Protein AF-A0AAJ2IJQ2-F1 (afdb_monomer_lite)

Secondary structure (DSSP, 8-state):
--HHHHHHHHHHHHHHHHHHHHHHHHTTT-HHHHHHHHHHHHHHHHHHIIIIIHHHH-HHHHHHHHHSHHHHHHHHHHHHHHHHHH-SS--TTSEEEEEEEEEEPGGG-EEEEEEEEEPPGGGS-HHHHS-S-TT--HHHHHHHHHHHHHHHHHTTTSBHHHHHHHHHHHHHHH-GGG-------GGGEEEEE-TT-S-EEEEEPTT--S--PPPTTS--TTS-SSTTSPPHHHHHHHHHHHHTTSPPSSSEEEEEEEEEETTEEEEEEEEEE-TTS-EEEEEEEHHHHHHHHHTT-EEEEEETTEEEEPEE-TTS-EE-EETTEEHHHHSPBPSSTHHHHHHHHHHH-HHHHHHHHH--

Structure (mmCIF, N/CA/C/O backbone):
data_AF-A0AAJ2IJQ2-F1
#
_entry.id   AF-A0AAJ2IJQ2-F1
#
loop_
_atom_site.group_PDB
_atom_site.id
_atom_site.type_symbol
_atom_site.label_atom_id
_atom_site.label_alt_id
_atom_site.label_comp_id
_atom_site.label_asym_id
_atom_site.label_entity_id
_atom_site.label_seq_id
_atom_site.pdbx_PDB_ins_code
_atom_site.Cartn_x
_atom_site.Cartn_y
_atom_site.Cartn_z
_atom_site.occupancy
_atom_site.B_iso_or_equiv
_atom_site.auth_seq_id
_atom_site.auth_comp_id
_atom_site.auth_asym_id
_atom_site.auth_atom_id
_atom_site.pdbx_PDB_model_num
ATOM 1 N N . MET A 1 1 ? -10.393 19.419 22.303 1.00 91.31 1 MET A N 1
ATOM 2 C CA . MET A 1 1 ? -10.222 18.268 23.206 1.00 91.31 1 MET A CA 1
ATOM 3 C C . MET A 1 1 ? -9.899 18.774 24.601 1.00 91.31 1 MET A C 1
ATOM 5 O O . MET A 1 1 ? -9.070 19.674 24.726 1.00 91.31 1 MET A O 1
ATOM 9 N N . THR A 1 2 ? -10.570 18.242 25.620 1.00 93.31 2 THR A N 1
ATOM 10 C CA . THR A 1 2 ? -10.266 18.509 27.035 1.00 93.31 2 THR A CA 1
ATOM 11 C C . THR A 1 2 ? -8.900 17.928 27.423 1.00 93.31 2 THR A C 1
ATOM 13 O O . THR A 1 2 ? -8.379 17.057 26.731 1.00 93.31 2 THR A O 1
ATOM 16 N N . GLU A 1 3 ? -8.303 18.361 28.537 1.00 93.06 3 GLU A N 1
ATOM 17 C CA . GLU A 1 3 ? -7.029 17.781 29.009 1.00 93.06 3 GLU A CA 1
ATOM 18 C C . GLU A 1 3 ? -7.171 16.298 29.400 1.00 93.06 3 GLU A C 1
ATOM 20 O O . GLU A 1 3 ? -6.295 15.481 29.115 1.00 93.06 3 GLU A O 1
ATOM 25 N N . ALA A 1 4 ? -8.314 15.913 29.979 1.00 92.69 4 ALA A N 1
ATOM 26 C CA . ALA A 1 4 ? -8.624 14.512 30.264 1.00 92.69 4 ALA A CA 1
ATOM 27 C C . ALA A 1 4 ? -8.778 13.689 28.971 1.00 92.69 4 ALA A C 1
ATOM 29 O O . ALA A 1 4 ? -8.218 12.592 28.861 1.00 92.69 4 ALA A O 1
ATOM 30 N N . GLY A 1 5 ? -9.479 14.242 27.976 1.00 92.50 5 GLY A N 1
ATOM 31 C CA . GLY A 1 5 ? -9.601 13.673 26.635 1.00 92.50 5 GLY A CA 1
ATOM 32 C C . GLY A 1 5 ? -8.247 13.505 25.955 1.00 92.50 5 GLY A C 1
ATOM 33 O O . GLY A 1 5 ? -7.957 12.433 25.428 1.00 92.50 5 GLY A O 1
ATOM 34 N N . LEU A 1 6 ? -7.369 14.507 26.059 1.00 93.00 6 LEU A N 1
ATOM 35 C CA . LEU A 1 6 ? -6.015 14.465 25.510 1.00 93.00 6 LEU A CA 1
ATOM 36 C C . LEU A 1 6 ? -5.174 13.375 26.169 1.00 93.00 6 LEU A C 1
ATOM 38 O O . LEU A 1 6 ? -4.540 12.588 25.470 1.00 93.00 6 LEU A O 1
ATOM 42 N N . ALA A 1 7 ? -5.202 13.260 27.496 1.00 92.00 7 ALA A N 1
ATOM 43 C CA . ALA A 1 7 ? -4.484 12.201 28.199 1.00 92.00 7 ALA A CA 1
ATOM 44 C C . ALA A 1 7 ? -4.962 10.798 27.772 1.00 92.00 7 ALA A C 1
ATOM 46 O O . ALA A 1 7 ? -4.150 9.875 27.612 1.00 92.00 7 ALA A O 1
ATOM 47 N N . LYS A 1 8 ? -6.274 10.632 27.544 1.00 94.44 8 LYS A N 1
ATOM 48 C CA . LYS A 1 8 ? -6.857 9.395 27.006 1.00 94.44 8 LYS A CA 1
ATOM 49 C C . LYS A 1 8 ? -6.406 9.154 25.562 1.00 94.44 8 LYS A C 1
ATOM 51 O O . LYS A 1 8 ? -5.926 8.059 25.268 1.00 94.44 8 LYS A O 1
ATOM 56 N N . ALA A 1 9 ? -6.462 10.171 24.704 1.00 94.06 9 ALA A N 1
ATOM 57 C CA . ALA A 1 9 ? -6.005 10.117 23.318 1.00 94.06 9 ALA A CA 1
ATOM 58 C C . ALA A 1 9 ? -4.521 9.744 23.220 1.00 94.06 9 ALA A C 1
ATOM 60 O O . ALA A 1 9 ? -4.167 8.813 22.509 1.00 94.06 9 ALA A O 1
ATOM 61 N N . MET A 1 10 ? -3.646 10.375 24.005 1.00 92.12 10 MET A N 1
ATOM 62 C CA . MET A 1 10 ? -2.214 10.058 24.044 1.00 92.12 10 MET A CA 1
ATOM 63 C C . MET A 1 10 ? -1.944 8.618 24.495 1.00 92.12 10 MET A C 1
ATOM 65 O O . MET A 1 10 ? -1.005 7.976 24.021 1.00 92.12 10 MET A O 1
ATOM 69 N N . ARG A 1 11 ? -2.740 8.084 25.430 1.00 91.50 11 ARG A N 1
ATOM 70 C CA . ARG A 1 11 ? -2.634 6.679 25.849 1.00 91.50 11 ARG A CA 1
ATOM 71 C C . ARG A 1 11 ? -3.016 5.737 24.710 1.00 91.50 11 ARG A C 1
ATOM 73 O O . ARG A 1 11 ? -2.254 4.821 24.421 1.00 91.50 11 ARG A O 1
ATOM 80 N N . GLN A 1 12 ? -4.149 5.984 24.063 1.00 94.38 12 GLN A N 1
ATOM 81 C CA . GLN A 1 12 ? -4.651 5.115 23.001 1.00 94.38 12 GLN A CA 1
ATOM 82 C C . GLN A 1 12 ? -3.827 5.230 21.714 1.00 94.38 12 GLN A C 1
ATOM 84 O O . GLN A 1 12 ? -3.529 4.217 21.098 1.00 94.38 12 GLN A O 1
ATOM 89 N N . MET A 1 13 ? -3.321 6.418 21.372 1.00 92.50 13 MET A N 1
ATOM 90 C CA . MET A 1 13 ? -2.367 6.592 20.272 1.00 92.50 13 MET A CA 1
ATOM 91 C C . MET A 1 13 ? -1.071 5.819 20.513 1.00 92.50 13 MET A C 1
ATOM 93 O O . MET A 1 13 ? -0.552 5.201 19.592 1.00 92.50 13 MET A O 1
ATOM 97 N N . ARG A 1 14 ? -0.551 5.791 21.749 1.00 87.56 14 ARG A N 1
ATOM 98 C CA . ARG A 1 14 ? 0.585 4.912 22.085 1.00 87.56 14 ARG A CA 1
ATOM 99 C C . ARG A 1 14 ? 0.234 3.435 21.904 1.00 87.56 14 ARG A C 1
ATOM 101 O O . ARG A 1 14 ? 1.070 2.686 21.413 1.00 87.56 14 ARG A O 1
ATOM 108 N N . GLY A 1 15 ? -0.984 3.035 22.268 1.00 89.12 15 GLY A N 1
ATOM 109 C CA . GLY A 1 15 ? -1.503 1.691 22.007 1.00 89.12 15 GLY A CA 1
ATOM 110 C C . GLY A 1 15 ? -1.533 1.360 20.515 1.00 89.12 15 GLY A C 1
ATOM 111 O O . GLY A 1 15 ? -0.999 0.332 20.117 1.00 89.12 15 GLY A O 1
ATOM 112 N N . LEU A 1 16 ? -2.062 2.264 19.684 1.00 92.75 16 LEU A N 1
ATOM 113 C CA . LEU A 1 16 ? -2.161 2.073 18.235 1.00 92.75 16 LEU A CA 1
ATOM 114 C C . LEU A 1 16 ? -0.775 1.903 17.618 1.00 92.75 16 LEU A C 1
ATOM 116 O O . LEU A 1 16 ? -0.536 0.983 16.848 1.00 92.75 16 LEU A O 1
ATOM 120 N N . ARG A 1 17 ? 0.165 2.758 18.018 1.00 88.44 17 ARG A N 1
ATOM 121 C CA . ARG A 1 17 ? 1.554 2.703 17.563 1.00 88.44 17 ARG A CA 1
ATOM 122 C C . ARG A 1 17 ? 2.245 1.387 17.912 1.00 88.44 17 ARG A C 1
ATOM 124 O O . ARG A 1 17 ? 2.955 0.835 17.078 1.00 88.44 17 ARG A O 1
ATOM 131 N N . ARG A 1 18 ? 2.014 0.874 19.127 1.00 85.31 18 ARG A N 1
ATOM 132 C CA . ARG A 1 18 ? 2.494 -0.454 19.533 1.00 85.31 18 ARG A CA 1
ATOM 133 C C . ARG A 1 18 ? 1.859 -1.550 18.686 1.00 85.31 18 ARG A C 1
ATOM 135 O O . ARG A 1 18 ? 2.593 -2.386 18.192 1.00 85.31 18 ARG A O 1
ATOM 142 N N . ALA A 1 19 ? 0.548 -1.505 18.461 1.00 90.12 19 ALA A N 1
ATOM 143 C CA . ALA A 1 19 ? -0.149 -2.510 17.661 1.00 90.12 19 ALA A CA 1
ATOM 144 C C . ALA A 1 19 ? 0.312 -2.524 16.191 1.00 90.12 19 ALA A C 1
ATOM 146 O O . ALA A 1 19 ? 0.507 -3.591 15.623 1.00 90.12 19 ALA A O 1
ATOM 147 N N . ILE A 1 20 ? 0.571 -1.358 15.584 1.00 91.19 20 ILE A N 1
ATOM 148 C CA . ILE A 1 20 ? 1.142 -1.267 14.226 1.00 91.19 20 ILE A CA 1
ATOM 149 C C . ILE A 1 20 ? 2.514 -1.943 14.160 1.00 91.19 20 ILE A C 1
ATOM 151 O O . ILE A 1 20 ? 2.825 -2.656 13.207 1.00 91.19 20 ILE A O 1
ATOM 155 N N . LEU A 1 21 ? 3.340 -1.708 15.176 1.00 85.19 21 LEU A N 1
ATOM 156 C CA . LEU A 1 21 ? 4.668 -2.290 15.266 1.00 85.19 21 LEU A CA 1
ATOM 157 C C . LEU A 1 21 ? 4.610 -3.804 15.512 1.00 85.19 21 LEU A C 1
ATOM 159 O O . LEU A 1 21 ? 5.316 -4.545 14.836 1.00 85.19 21 LEU A O 1
ATOM 163 N N . SER A 1 22 ? 3.755 -4.266 16.428 1.00 86.88 22 SER A N 1
ATOM 164 C CA . SER A 1 22 ? 3.515 -5.693 16.669 1.00 86.88 22 SER A CA 1
ATOM 165 C C . SER A 1 22 ? 3.036 -6.393 15.401 1.00 86.88 22 SER A C 1
ATOM 167 O O . SER A 1 22 ? 3.605 -7.413 15.026 1.00 86.88 22 SER A O 1
ATOM 169 N N . TYR A 1 23 ? 2.085 -5.790 14.680 1.00 92.12 23 TYR A N 1
ATOM 170 C CA . TYR A 1 23 ? 1.639 -6.275 13.377 1.00 92.12 23 TYR A CA 1
ATOM 171 C C . TYR A 1 23 ? 2.804 -6.422 12.397 1.00 92.12 23 TYR A C 1
ATOM 173 O O . TYR A 1 23 ? 2.937 -7.461 11.754 1.00 92.12 23 TYR A O 1
ATOM 181 N N . TRP A 1 24 ? 3.684 -5.420 12.305 1.00 88.25 24 TRP A N 1
ATOM 182 C CA . TRP A 1 24 ? 4.851 -5.504 11.431 1.00 88.25 24 TRP A CA 1
ATOM 183 C C . TRP A 1 24 ? 5.748 -6.697 11.781 1.00 88.25 24 TRP A C 1
ATOM 185 O O . TRP A 1 24 ? 6.141 -7.431 10.880 1.00 88.25 24 TRP A O 1
ATOM 195 N N . TYR A 1 25 ? 6.031 -6.949 13.061 1.00 85.44 25 TYR A N 1
ATOM 196 C CA . TYR A 1 25 ? 6.825 -8.120 13.458 1.00 85.44 25 TYR A CA 1
ATOM 197 C C . TYR A 1 25 ? 6.113 -9.436 13.182 1.00 85.44 25 TYR A C 1
ATOM 199 O O . TYR A 1 25 ? 6.742 -10.364 12.684 1.00 85.44 25 TYR A O 1
ATOM 207 N N . ALA A 1 26 ? 4.807 -9.495 13.417 1.00 89.12 26 ALA A N 1
ATOM 208 C CA . ALA A 1 26 ? 4.010 -10.675 13.130 1.00 89.12 26 ALA A CA 1
ATOM 209 C C . ALA A 1 26 ? 4.030 -11.049 11.635 1.00 89.12 26 ALA A C 1
ATOM 211 O O . ALA A 1 26 ? 3.884 -12.217 11.289 1.00 89.12 26 ALA A O 1
ATOM 212 N N . THR A 1 27 ? 4.309 -10.092 10.737 1.00 89.81 27 THR A N 1
ATOM 213 C CA . THR A 1 27 ? 4.505 -10.385 9.306 1.00 89.81 27 THR A CA 1
ATOM 214 C C . THR A 1 27 ? 5.766 -11.193 8.972 1.00 89.81 27 THR A C 1
ATOM 216 O O . THR A 1 27 ? 5.884 -11.675 7.844 1.00 89.81 27 THR A O 1
ATOM 219 N N . LEU A 1 28 ? 6.698 -11.344 9.920 1.00 86.06 28 LEU A N 1
ATOM 220 C CA . LEU A 1 28 ? 7.883 -12.207 9.817 1.00 86.06 28 LEU A CA 1
ATOM 221 C C . LEU A 1 28 ? 7.631 -13.629 10.334 1.00 86.06 28 LEU A C 1
ATOM 223 O O . LEU A 1 28 ? 8.461 -14.504 10.105 1.00 86.06 28 LEU A O 1
ATOM 227 N N . GLU A 1 29 ? 6.536 -13.836 11.066 1.00 86.00 29 GLU A N 1
ATOM 228 C CA . GLU A 1 29 ? 6.209 -15.104 11.717 1.00 86.00 29 GLU A CA 1
ATOM 229 C C . GLU A 1 29 ? 5.304 -15.933 10.798 1.00 86.00 29 GLU A C 1
ATOM 231 O O . GLU A 1 29 ? 5.782 -16.818 10.089 1.00 86.00 29 GLU A O 1
ATOM 236 N N . ASP A 1 30 ? 4.008 -15.613 10.752 1.00 88.31 30 ASP A N 1
ATOM 237 C CA . ASP A 1 30 ? 3.039 -16.253 9.863 1.00 88.31 30 ASP A CA 1
ATOM 238 C C . ASP A 1 30 ? 1.761 -15.407 9.668 1.00 88.31 30 ASP A C 1
ATOM 240 O O . ASP A 1 30 ? 1.597 -14.310 10.213 1.00 88.31 30 ASP A O 1
ATOM 244 N N . LYS A 1 31 ? 0.834 -15.920 8.847 1.00 94.12 31 LYS A N 1
ATOM 245 C CA . LYS A 1 31 ? -0.461 -15.283 8.548 1.00 94.12 31 LYS A CA 1
ATOM 246 C C . LYS A 1 31 ? -1.340 -15.116 9.793 1.00 94.12 31 LYS A C 1
ATOM 248 O O . LYS A 1 31 ? -2.034 -14.109 9.912 1.00 94.12 31 LYS A O 1
ATOM 253 N N . THR A 1 32 ? -1.334 -16.091 10.698 1.00 93.12 32 THR A N 1
ATOM 254 C CA . THR A 1 32 ? -2.191 -16.125 11.889 1.00 93.12 32 THR A CA 1
ATOM 255 C C . THR A 1 32 ? -1.751 -15.068 12.893 1.00 93.12 32 THR A C 1
ATOM 257 O O . THR A 1 32 ? -2.581 -14.288 13.358 1.00 93.12 32 THR A O 1
ATOM 260 N N . ALA A 1 33 ? -0.449 -14.983 13.172 1.00 91.81 33 ALA A N 1
ATOM 261 C CA . ALA A 1 33 ? 0.124 -13.933 14.006 1.00 91.81 33 ALA A CA 1
ATOM 262 C C . ALA A 1 33 ? -0.205 -12.547 13.428 1.00 91.81 33 ALA A C 1
ATOM 264 O O . ALA A 1 33 ? -0.688 -11.664 14.142 1.00 91.81 33 ALA A O 1
ATOM 265 N N . ALA A 1 34 ? -0.017 -12.367 12.113 1.00 94.62 34 ALA A N 1
ATOM 266 C CA . ALA A 1 34 ? -0.334 -11.112 11.437 1.00 94.62 34 ALA A CA 1
ATOM 267 C C . ALA A 1 34 ? -1.826 -10.750 11.542 1.00 94.62 34 ALA A C 1
ATOM 269 O O . ALA A 1 34 ? -2.154 -9.585 11.772 1.00 94.62 34 ALA A O 1
ATOM 270 N N . LEU A 1 35 ? -2.731 -11.725 11.419 1.00 95.00 35 LEU A N 1
ATOM 271 C CA . LEU A 1 35 ? -4.174 -11.517 11.568 1.00 95.00 35 LEU A CA 1
ATOM 272 C C . LEU A 1 35 ? -4.539 -11.081 12.993 1.00 95.00 35 LEU A C 1
ATOM 274 O O . LEU A 1 35 ? -5.256 -10.094 13.159 1.00 95.00 35 LEU A O 1
ATOM 278 N N . ILE A 1 36 ? -4.008 -11.756 14.016 1.00 93.31 36 ILE A N 1
ATOM 279 C CA . ILE A 1 36 ? -4.258 -11.421 15.429 1.00 93.31 36 ILE A CA 1
ATOM 280 C C . ILE A 1 36 ? -3.839 -9.977 15.729 1.00 93.31 36 ILE A C 1
ATOM 282 O O . ILE A 1 36 ? -4.599 -9.209 16.333 1.00 93.31 36 ILE A O 1
ATOM 286 N N . GLU A 1 37 ? -2.649 -9.579 15.282 1.00 94.69 37 GLU A N 1
ATOM 287 C CA . GLU A 1 37 ? -2.134 -8.230 15.516 1.00 94.69 37 GLU A CA 1
ATOM 288 C C . GLU A 1 37 ? -2.864 -7.167 14.681 1.00 94.69 37 GLU A C 1
ATOM 290 O O . GLU A 1 37 ? -3.141 -6.071 15.177 1.00 94.69 37 GLU A O 1
ATOM 295 N N . ALA A 1 38 ? -3.264 -7.486 13.445 1.00 96.12 38 ALA A N 1
ATOM 296 C CA . ALA A 1 38 ? -4.077 -6.593 12.617 1.00 96.12 38 ALA A CA 1
ATOM 297 C C . ALA A 1 38 ? -5.443 -6.314 13.265 1.00 96.12 38 ALA A C 1
ATOM 299 O O . ALA A 1 38 ? -5.869 -5.158 13.365 1.00 96.12 38 ALA A O 1
ATOM 300 N N . THR A 1 39 ? -6.111 -7.354 13.767 1.00 93.88 39 THR A N 1
ATOM 301 C CA . THR A 1 39 ? -7.385 -7.244 14.489 1.00 93.88 39 THR A CA 1
ATOM 302 C C . THR A 1 39 ? -7.222 -6.461 15.792 1.00 93.88 39 THR A C 1
ATOM 304 O O . THR A 1 39 ? -8.036 -5.584 16.101 1.00 93.88 39 THR A O 1
ATOM 307 N N . SER A 1 40 ? -6.131 -6.699 16.523 1.00 93.88 40 SER A N 1
ATOM 308 C CA . SER A 1 40 ? -5.783 -5.945 17.733 1.00 93.88 40 SER A CA 1
ATOM 309 C C . SER A 1 40 ? -5.577 -4.458 17.440 1.00 93.88 40 SER A C 1
ATOM 311 O O . SER A 1 40 ? -6.093 -3.602 18.161 1.00 93.88 40 SER A O 1
ATOM 313 N N . ALA A 1 41 ? -4.907 -4.118 16.337 1.00 96.12 41 ALA A N 1
ATOM 314 C CA . ALA A 1 41 ? -4.768 -2.735 15.896 1.00 96.12 41 ALA A CA 1
ATOM 315 C C . ALA A 1 41 ? -6.126 -2.106 15.538 1.00 96.12 41 ALA A C 1
ATOM 317 O O . ALA A 1 41 ? -6.401 -0.974 15.948 1.00 96.12 41 ALA A O 1
ATOM 318 N N . CYS A 1 42 ? -7.011 -2.845 14.856 1.00 96.62 42 CYS A N 1
ATOM 319 C CA . CYS A 1 42 ? -8.370 -2.389 14.549 1.00 96.62 42 CYS A CA 1
ATOM 320 C C . CYS A 1 42 ? -9.170 -2.089 15.824 1.00 96.62 42 CYS A C 1
ATOM 322 O O . CYS A 1 42 ? -9.870 -1.078 15.885 1.00 96.62 42 CYS A O 1
ATOM 324 N N . LEU A 1 43 ? -9.042 -2.904 16.876 1.00 95.50 43 LEU A N 1
ATOM 325 C CA . LEU A 1 43 ? -9.665 -2.625 18.175 1.00 95.50 43 LEU A CA 1
ATOM 326 C C . LEU A 1 43 ? -9.205 -1.280 18.751 1.00 95.50 43 LEU A C 1
ATOM 328 O O . LEU A 1 43 ? -10.038 -0.492 19.199 1.00 95.50 43 LEU A O 1
ATOM 332 N N . VAL A 1 44 ? -7.906 -0.973 18.697 1.00 95.94 44 VAL A N 1
ATOM 333 C CA . VAL A 1 44 ? -7.393 0.309 19.207 1.00 95.94 44 VAL A CA 1
ATOM 334 C C . VAL A 1 44 ? -7.866 1.495 18.362 1.00 95.94 44 VAL A C 1
ATOM 336 O O . VAL A 1 44 ? -8.217 2.534 18.926 1.00 95.94 44 VAL A O 1
ATOM 339 N N . VAL A 1 45 ? -7.935 1.345 17.033 1.00 97.69 45 VAL A N 1
ATOM 340 C CA . VAL A 1 45 ? -8.525 2.359 16.138 1.00 97.69 45 VAL A CA 1
ATOM 341 C C . VAL A 1 45 ? -9.970 2.659 16.540 1.00 97.69 45 VAL A C 1
ATOM 343 O O . VAL A 1 45 ? -10.322 3.826 16.686 1.00 97.69 45 VAL A O 1
ATOM 346 N N . ASN A 1 46 ? -10.778 1.631 16.804 1.00 95.62 46 ASN A N 1
ATOM 347 C CA . ASN A 1 46 ? -12.168 1.804 17.237 1.00 95.62 46 ASN A CA 1
ATOM 348 C C . ASN A 1 46 ? -12.286 2.464 18.616 1.00 95.62 46 ASN A C 1
ATOM 350 O O . ASN A 1 46 ? -13.147 3.312 18.828 1.00 95.62 46 ASN A O 1
ATOM 354 N N . ILE A 1 47 ? -11.391 2.145 19.558 1.00 95.88 47 ILE A N 1
ATOM 355 C CA . ILE A 1 47 ? -11.360 2.827 20.860 1.00 95.88 47 ILE A CA 1
ATOM 356 C C . ILE A 1 47 ? -11.034 4.317 20.683 1.00 95.88 47 ILE A C 1
ATOM 358 O O . ILE A 1 47 ? -11.647 5.160 21.341 1.00 95.88 47 ILE A O 1
ATOM 362 N N . LEU A 1 48 ? -10.074 4.662 19.819 1.00 97.19 48 LEU A N 1
ATOM 363 C CA . LEU A 1 48 ? -9.790 6.060 19.484 1.00 97.19 48 LEU A CA 1
ATOM 364 C C . LEU A 1 48 ? -11.027 6.726 18.872 1.00 97.19 48 LEU A C 1
ATOM 366 O O . LEU A 1 48 ? -11.423 7.797 19.323 1.00 97.19 48 LEU A O 1
ATOM 370 N N . ASP A 1 49 ? -11.662 6.075 17.907 1.00 97.00 49 ASP A N 1
ATOM 371 C CA . ASP A 1 49 ? -12.834 6.583 17.203 1.00 97.00 49 ASP A CA 1
ATOM 372 C C . ASP A 1 49 ? -14.031 6.830 18.143 1.00 97.00 49 ASP A C 1
ATOM 374 O O . ASP A 1 49 ? -14.400 7.978 18.400 1.00 97.00 49 ASP A O 1
ATOM 378 N N . GLU A 1 50 ? -14.578 5.769 18.738 1.00 94.31 50 GLU A N 1
ATOM 379 C CA . GLU A 1 50 ? -15.850 5.795 19.473 1.00 94.31 50 GLU A CA 1
ATOM 380 C C . GLU A 1 50 ? -15.715 6.274 20.920 1.00 94.31 50 GLU A C 1
ATOM 382 O O . GLU A 1 50 ? -16.647 6.830 21.497 1.00 94.31 50 GLU A O 1
ATOM 387 N N . SER A 1 51 ? -14.566 6.022 21.556 1.00 94.88 51 SER A N 1
ATOM 388 C CA . SER A 1 51 ? -14.386 6.281 22.990 1.00 94.88 51 SER A CA 1
ATOM 389 C C . SER A 1 51 ? -13.518 7.499 23.290 1.00 94.88 51 SER A C 1
ATOM 391 O O . SER A 1 51 ? -13.432 7.893 24.460 1.00 94.88 51 SER A O 1
ATOM 393 N N . VAL A 1 52 ? -12.849 8.084 22.295 1.00 96.44 52 VAL A N 1
ATOM 394 C CA . VAL A 1 52 ? -12.004 9.271 22.484 1.00 96.44 52 VAL A CA 1
ATOM 395 C C . VAL A 1 52 ? -12.478 10.424 21.615 1.00 96.44 52 VAL A C 1
ATOM 397 O O . VAL A 1 52 ? -12.878 11.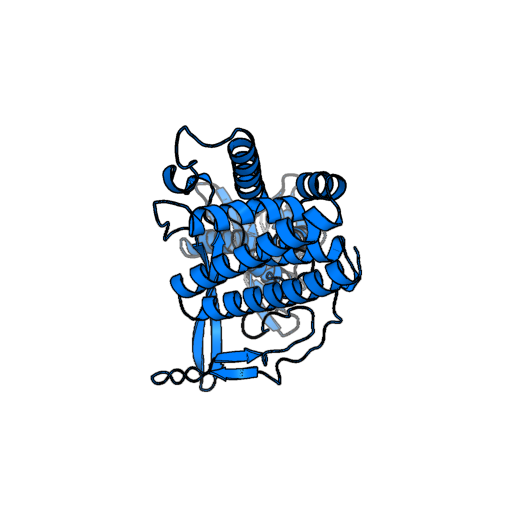447 22.158 1.00 96.44 52 VAL A O 1
ATOM 400 N N . PHE A 1 53 ? -12.452 10.285 20.292 1.00 97.25 53 PHE A N 1
ATOM 401 C CA . PHE A 1 53 ? -12.709 11.406 19.392 1.00 97.25 53 PHE A CA 1
ATOM 402 C C . PHE A 1 53 ? -14.202 11.709 19.231 1.00 97.25 53 PHE A C 1
ATOM 404 O O . PHE A 1 53 ? -14.585 12.877 19.323 1.00 97.25 53 PHE A O 1
ATOM 411 N N . GLU A 1 54 ? -15.060 10.700 19.071 1.00 95.62 54 GLU A N 1
ATOM 412 C CA . GLU A 1 54 ? -16.506 10.924 18.983 1.00 95.62 54 GLU A CA 1
ATOM 413 C C . GLU A 1 54 ? -17.084 11.607 20.239 1.00 95.62 54 GLU A C 1
ATOM 415 O O . GLU A 1 54 ? -17.781 12.609 20.076 1.00 95.62 54 GLU A O 1
ATOM 420 N N . PRO A 1 55 ? -16.773 11.188 21.483 1.00 96.06 55 PRO A N 1
ATOM 421 C CA . PRO A 1 55 ? -17.298 11.856 22.674 1.00 96.06 55 PRO A CA 1
ATOM 422 C C . PRO A 1 55 ? -16.746 13.274 22.871 1.00 96.06 55 PRO A C 1
ATOM 424 O O . PRO A 1 55 ? -17.450 14.138 23.387 1.00 96.06 55 PRO A O 1
ATOM 427 N N . GLU A 1 56 ? -15.496 13.529 22.468 1.00 95.69 56 GLU A N 1
ATOM 428 C CA . GLU A 1 56 ? -14.843 14.835 22.643 1.00 95.69 56 GLU A CA 1
ATOM 429 C C . GLU A 1 56 ? -15.305 15.886 21.628 1.00 95.69 56 GLU A C 1
ATOM 431 O O . GLU A 1 56 ? -15.316 17.078 21.937 1.00 95.69 56 GLU A O 1
ATOM 436 N N . PHE A 1 57 ? -15.654 15.468 20.410 1.00 94.94 57 PHE A N 1
ATOM 437 C CA . PHE A 1 57 ? -15.946 16.384 19.304 1.00 94.94 57 PHE A CA 1
ATOM 438 C C . PHE A 1 57 ? -17.363 16.251 18.738 1.00 94.94 57 PHE A C 1
ATOM 440 O O . PHE A 1 57 ? -17.804 17.153 18.027 1.00 94.94 57 PHE A O 1
ATOM 447 N N . GLY A 1 58 ? -18.083 15.171 19.043 1.00 94.31 58 GLY A N 1
ATOM 448 C CA . GLY A 1 58 ? -19.481 14.955 18.682 1.00 94.31 58 GLY A CA 1
ATOM 449 C C . GLY A 1 58 ? -19.755 14.943 17.175 1.00 94.31 58 GLY A C 1
ATOM 450 O O . GLY A 1 58 ? -19.002 14.404 16.366 1.00 94.31 58 GLY A O 1
ATOM 451 N N . GLU A 1 59 ? -20.868 15.561 16.787 1.00 95.19 59 GLU A N 1
ATOM 452 C CA . GLU A 1 59 ? -21.363 15.581 15.406 1.00 95.19 59 GLU A CA 1
ATOM 453 C C . GLU A 1 59 ? -20.384 16.190 14.371 1.00 95.19 59 GLU A C 1
ATOM 455 O O . GLU A 1 59 ? -20.258 15.636 13.275 1.00 95.19 59 GLU A O 1
ATOM 460 N N . PRO A 1 60 ? -19.644 17.283 14.665 1.00 95.88 60 PRO A N 1
ATOM 461 C CA . PRO A 1 60 ? -18.572 17.763 13.789 1.00 95.88 60 PRO A CA 1
ATOM 462 C C . PRO A 1 60 ? -17.547 16.691 13.404 1.00 95.88 60 PRO A C 1
ATOM 464 O O . PRO A 1 60 ? -17.127 16.637 12.246 1.00 95.88 60 PRO A O 1
ATOM 467 N N . TYR A 1 61 ? -17.171 15.825 14.348 1.00 96.25 61 TYR A N 1
ATOM 468 C CA . TYR A 1 61 ? -16.230 14.742 14.089 1.00 96.25 61 TYR A CA 1
ATOM 469 C C . TYR A 1 61 ? -16.815 13.693 13.148 1.00 96.25 61 TYR A C 1
ATOM 471 O O . TYR A 1 61 ? -16.155 13.339 12.176 1.00 96.25 61 TYR A O 1
ATOM 479 N N . LYS A 1 62 ? -18.071 13.277 13.349 1.00 93.75 62 LYS A N 1
ATOM 480 C CA . LYS A 1 62 ? -18.748 12.313 12.463 1.00 93.75 62 LYS A CA 1
ATOM 481 C C . LYS A 1 62 ? -18.770 12.782 11.011 1.00 93.75 62 LYS A C 1
ATOM 483 O O . LYS A 1 62 ? -18.368 12.048 10.113 1.00 93.75 62 LYS A O 1
ATOM 488 N N . LYS A 1 63 ? -19.137 14.048 10.791 1.00 94.12 63 LYS A N 1
ATOM 489 C CA . LYS A 1 63 ? -19.153 14.663 9.452 1.00 94.12 63 LYS A CA 1
ATOM 490 C C . LYS A 1 63 ? -17.765 14.729 8.820 1.00 94.12 63 LYS A C 1
ATOM 492 O O . LYS A 1 63 ? -17.627 14.566 7.609 1.00 94.12 63 LYS A O 1
ATOM 497 N N . LEU A 1 64 ? -16.733 15.0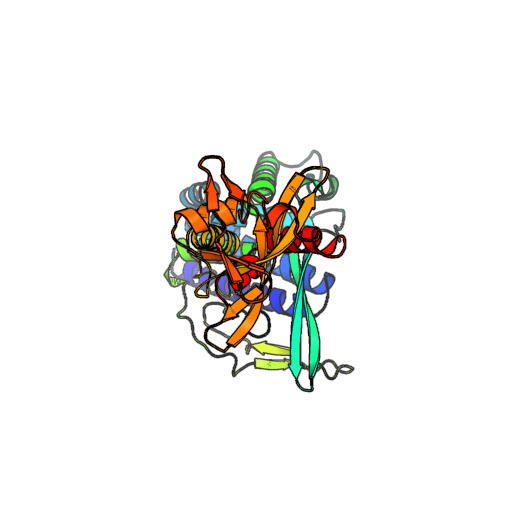04 9.617 1.00 95.00 64 LEU A N 1
ATOM 498 C CA . LEU A 1 64 ? -15.354 15.023 9.136 1.00 95.00 64 LEU A CA 1
ATOM 499 C C . LEU A 1 64 ? -14.845 13.608 8.823 1.00 95.00 64 LEU A C 1
ATOM 501 O O . LEU A 1 64 ? -14.199 13.408 7.792 1.00 95.00 64 LEU A O 1
ATOM 505 N N . ARG A 1 65 ? -15.169 12.628 9.673 1.00 95.38 65 ARG A N 1
ATOM 506 C CA . ARG A 1 65 ? -14.843 11.211 9.486 1.00 95.38 65 ARG A CA 1
ATOM 507 C C . ARG A 1 65 ? -15.431 10.694 8.172 1.00 95.38 65 ARG A C 1
ATOM 509 O O . ARG A 1 65 ? -14.688 10.182 7.346 1.00 95.38 65 ARG A O 1
ATOM 516 N N . GLU A 1 66 ? -16.711 10.955 7.922 1.00 92.50 66 GLU A N 1
ATOM 517 C CA . GLU A 1 66 ? -17.416 10.552 6.696 1.00 92.50 66 GLU A CA 1
ATOM 518 C C . GLU A 1 66 ? -16.795 11.149 5.416 1.00 92.50 66 GLU A C 1
ATOM 520 O O . GLU A 1 66 ? -16.659 10.475 4.396 1.00 92.50 66 GLU A O 1
ATOM 525 N N . ARG A 1 67 ? -16.390 12.425 5.455 1.00 92.56 67 ARG A N 1
ATOM 526 C CA . ARG A 1 67 ? -15.906 13.152 4.265 1.00 92.56 67 ARG A CA 1
ATOM 527 C C . ARG A 1 67 ? -14.423 12.952 3.977 1.00 92.56 67 ARG A C 1
ATOM 529 O O . ARG A 1 67 ? -13.983 13.142 2.841 1.00 92.56 67 ARG A O 1
ATOM 536 N N . SER A 1 68 ? -13.630 12.636 4.995 1.00 94.38 68 SER A N 1
ATOM 537 C CA . SER A 1 68 ? -12.180 12.527 4.850 1.00 94.38 68 SER A CA 1
ATOM 538 C C . SER A 1 68 ? -11.767 11.128 4.371 1.00 94.38 68 SER A C 1
ATOM 540 O O . SER A 1 68 ? -12.350 10.131 4.792 1.00 94.38 68 SER A O 1
ATOM 542 N N . PRO A 1 69 ? -10.740 11.006 3.506 1.00 92.06 69 PRO A N 1
ATOM 543 C CA . PRO A 1 69 ? -10.207 9.696 3.129 1.00 92.06 69 PRO A CA 1
ATOM 544 C C . PRO A 1 69 ? -9.750 8.868 4.340 1.00 92.06 69 PRO A C 1
ATOM 546 O O . PRO A 1 69 ? -10.102 7.702 4.446 1.00 92.06 69 PRO A O 1
ATOM 549 N N . GLY A 1 70 ? -9.030 9.484 5.285 1.00 93.75 70 GLY A N 1
ATOM 550 C CA . GLY A 1 70 ? -8.560 8.796 6.492 1.00 93.75 70 GLY A CA 1
ATOM 551 C C . GLY A 1 70 ? -9.688 8.407 7.454 1.00 93.75 70 GLY A C 1
ATOM 552 O O . GLY A 1 70 ? -9.648 7.330 8.035 1.00 93.75 70 GLY A O 1
ATOM 553 N N . GLY A 1 71 ? -10.736 9.225 7.571 1.00 95.75 71 GLY A N 1
ATOM 554 C CA . GLY A 1 71 ? -11.908 8.874 8.370 1.00 95.75 71 GLY A CA 1
ATOM 555 C C . GLY A 1 71 ? -12.699 7.702 7.785 1.00 95.75 71 GLY A C 1
ATOM 556 O O . GLY A 1 71 ? -13.139 6.840 8.537 1.00 95.75 71 GLY A O 1
ATOM 557 N N . ARG A 1 72 ? -12.786 7.589 6.451 1.00 95.56 72 ARG A N 1
ATOM 558 C CA . ARG A 1 72 ? -13.359 6.402 5.791 1.00 95.56 72 ARG A CA 1
ATOM 559 C C . ARG A 1 72 ? -12.538 5.136 6.021 1.00 95.56 72 ARG A C 1
ATOM 561 O O . ARG A 1 72 ? -13.128 4.069 6.150 1.00 95.56 72 ARG A O 1
ATOM 568 N N . VAL A 1 73 ? -11.212 5.250 6.142 1.00 97.00 73 VAL A N 1
ATOM 569 C CA . VAL A 1 73 ? -10.364 4.133 6.592 1.00 97.00 73 VAL A CA 1
ATOM 570 C C . VAL A 1 73 ? -10.711 3.734 8.026 1.00 97.00 73 VAL A C 1
ATOM 572 O O . VAL A 1 73 ? -10.938 2.555 8.268 1.00 97.00 73 VAL A O 1
ATOM 575 N N . VAL A 1 74 ? -10.821 4.688 8.959 1.00 97.44 74 VAL A N 1
ATOM 576 C CA . VAL A 1 74 ? -11.227 4.407 10.353 1.00 97.44 74 VAL A CA 1
ATOM 577 C C . VAL A 1 74 ? -12.570 3.674 10.401 1.00 97.44 74 VAL A C 1
ATOM 579 O O . VAL A 1 74 ? -12.653 2.598 10.987 1.00 97.44 74 VAL A O 1
ATOM 582 N N . THR A 1 75 ? -13.582 4.189 9.699 1.00 95.44 75 THR A N 1
ATOM 583 C CA . THR A 1 75 ? -14.900 3.545 9.587 1.00 95.44 75 THR A CA 1
ATOM 584 C C . THR A 1 75 ? -14.827 2.175 8.902 1.00 95.44 75 THR A C 1
ATOM 586 O O . THR A 1 75 ? -15.540 1.255 9.278 1.00 95.44 75 THR A O 1
ATOM 589 N N . GLY A 1 76 ? -13.949 1.980 7.919 1.00 96.00 76 GLY A N 1
ATOM 590 C CA . GLY A 1 76 ? -13.752 0.668 7.302 1.00 96.00 76 GLY A CA 1
ATOM 591 C C . GLY A 1 76 ? -13.105 -0.358 8.237 1.00 96.00 76 GLY A C 1
ATOM 592 O O . GLY A 1 76 ? -13.509 -1.518 8.242 1.00 96.00 76 GLY A O 1
ATOM 593 N N . LEU A 1 77 ? -12.141 0.052 9.065 1.00 96.94 77 LEU A N 1
ATOM 594 C CA . LEU A 1 77 ? -11.494 -0.819 10.058 1.00 96.94 77 LEU A CA 1
ATOM 595 C C . LEU A 1 77 ? -12.438 -1.199 11.215 1.00 96.94 77 LEU A C 1
ATOM 597 O O . LEU A 1 77 ? -12.249 -2.235 11.856 1.00 96.94 77 LEU A O 1
ATOM 601 N N . GLU A 1 78 ? -13.493 -0.416 11.453 1.00 94.44 78 GLU A N 1
ATOM 602 C CA . GLU A 1 78 ? -14.619 -0.810 12.309 1.00 94.44 78 GLU A CA 1
ATOM 603 C C . GLU A 1 78 ? -15.279 -2.105 11.817 1.00 94.44 78 GLU A C 1
ATOM 605 O O . GLU A 1 78 ? -15.628 -2.961 12.634 1.00 94.44 78 GLU A O 1
ATOM 610 N N . LEU A 1 79 ? -15.396 -2.310 10.495 1.00 93.12 79 LEU A N 1
ATOM 611 C CA . LEU A 1 79 ? -15.966 -3.544 9.950 1.00 93.12 79 LEU A CA 1
ATOM 612 C C . LEU A 1 79 ? -15.161 -4.761 10.404 1.00 93.12 79 LEU A C 1
ATOM 614 O O . LEU A 1 79 ? -15.752 -5.688 10.949 1.00 93.12 79 LEU A O 1
ATOM 618 N N . VAL A 1 80 ? -13.836 -4.724 10.218 1.00 92.44 80 VAL A N 1
ATOM 619 C CA . VAL A 1 80 ? -12.916 -5.807 10.602 1.00 92.44 80 VAL A CA 1
ATOM 620 C C . VAL A 1 80 ? -13.079 -6.129 12.076 1.00 92.44 80 VAL A C 1
ATOM 622 O O . VAL A 1 80 ? -13.383 -7.261 12.434 1.00 92.44 80 VAL A O 1
ATOM 625 N N . ARG A 1 81 ? -12.981 -5.111 12.936 1.00 91.06 81 ARG A N 1
ATOM 626 C CA . ARG A 1 81 ? -13.170 -5.285 14.376 1.00 91.06 81 ARG A CA 1
ATOM 627 C C . ARG A 1 81 ? -14.517 -5.926 14.695 1.00 91.06 81 ARG A C 1
ATOM 629 O O . ARG A 1 81 ? -14.583 -6.822 15.534 1.00 91.06 81 ARG A O 1
ATOM 636 N N . ASN A 1 82 ? -15.595 -5.439 14.085 1.00 87.25 82 ASN A N 1
ATOM 637 C CA . ASN A 1 82 ? -16.942 -5.912 14.381 1.00 87.25 82 ASN A CA 1
ATOM 638 C C . ASN A 1 82 ? -17.130 -7.363 13.938 1.00 87.25 82 ASN A C 1
ATOM 640 O O . ASN A 1 82 ? -17.752 -8.131 14.665 1.00 87.25 82 ASN A O 1
ATOM 644 N N . CYS A 1 83 ? -16.583 -7.744 12.785 1.00 87.88 83 CYS A N 1
ATOM 645 C CA . CYS A 1 83 ? -16.618 -9.126 12.332 1.00 87.88 83 CYS A CA 1
ATOM 646 C C . CYS A 1 83 ? -15.771 -10.025 13.241 1.00 87.88 83 CYS A C 1
ATOM 648 O O . CYS A 1 83 ? -16.290 -10.992 13.772 1.00 87.88 83 CYS A O 1
ATOM 650 N N . GLU A 1 84 ? -14.528 -9.664 13.543 1.00 88.31 84 GLU A N 1
ATOM 651 C CA . GLU A 1 84 ? -13.653 -10.496 14.384 1.00 88.31 84 GLU A CA 1
ATOM 652 C C . GLU A 1 84 ? -14.116 -10.607 15.848 1.00 88.31 84 GLU A C 1
ATOM 654 O O . GLU A 1 84 ? -13.765 -11.552 16.545 1.00 88.31 84 GLU A O 1
ATOM 659 N N . THR A 1 85 ? -14.923 -9.656 16.333 1.00 83.94 85 THR A N 1
ATOM 660 C CA . THR A 1 85 ? -15.474 -9.709 17.699 1.00 83.94 85 THR A CA 1
ATOM 661 C C . THR A 1 85 ? -16.822 -10.432 17.764 1.00 83.94 85 THR A C 1
ATOM 663 O O . THR A 1 85 ? -17.109 -11.094 18.758 1.00 83.94 85 THR A O 1
ATOM 666 N N . HIS A 1 86 ? -17.677 -10.261 16.748 1.00 81.88 86 HIS A N 1
ATOM 667 C CA . HIS A 1 86 ? -19.102 -10.620 16.838 1.00 81.88 86 HIS A CA 1
ATOM 668 C C . HIS A 1 86 ? -19.593 -11.578 15.751 1.00 81.88 86 HIS A C 1
ATOM 670 O O . HIS A 1 86 ? -20.734 -12.034 15.834 1.00 81.88 86 HIS A O 1
ATOM 676 N N . SER A 1 87 ? -18.793 -11.852 14.718 1.00 80.31 87 SER A N 1
ATOM 677 C CA . SER A 1 87 ? -19.187 -12.758 13.637 1.00 80.31 87 SER A CA 1
ATOM 678 C C . SER A 1 87 ? -19.349 -14.184 14.171 1.00 80.31 87 SER A C 1
ATOM 680 O O . SER A 1 87 ? -18.505 -14.652 14.936 1.00 80.31 87 SER A O 1
ATOM 682 N N . PRO A 1 88 ? -20.393 -14.915 13.741 1.00 78.19 88 PRO A N 1
ATOM 683 C CA . PRO A 1 88 ? -20.553 -16.327 14.079 1.00 78.19 88 PRO A CA 1
ATOM 684 C C . PRO A 1 88 ? -19.574 -17.233 13.318 1.00 78.19 88 PRO A C 1
ATOM 686 O O . PRO A 1 88 ? -19.445 -18.409 13.652 1.00 78.19 88 PRO A O 1
ATOM 689 N N . VAL A 1 89 ? -18.919 -16.704 12.281 1.00 82.62 89 VAL A N 1
ATOM 690 C CA . VAL A 1 89 ? -17.955 -17.416 11.436 1.00 82.62 89 VAL A CA 1
ATOM 691 C C . VAL A 1 89 ? -16.590 -16.740 11.497 1.00 82.62 89 VAL A C 1
ATOM 693 O O . VAL A 1 89 ? -16.505 -15.509 11.515 1.00 82.62 89 VAL A O 1
ATOM 696 N N . THR A 1 90 ? -15.526 -17.539 11.486 1.00 82.38 90 THR A N 1
ATOM 697 C CA . THR A 1 90 ? -14.159 -17.057 11.266 1.00 82.38 90 THR A CA 1
ATOM 698 C C . THR A 1 90 ? -13.892 -16.932 9.768 1.00 82.38 90 THR A C 1
ATOM 700 O O . THR A 1 90 ? -14.480 -17.657 8.961 1.00 82.38 90 THR A O 1
ATOM 703 N N . PHE A 1 91 ? -13.025 -15.997 9.380 1.00 86.94 91 PHE A N 1
ATOM 704 C CA . PHE A 1 91 ? -12.615 -15.834 7.989 1.00 86.94 91 PHE A CA 1
ATOM 705 C C . PHE A 1 91 ? -11.092 -15.794 7.875 1.00 86.94 91 PHE A C 1
ATOM 707 O O . PHE A 1 91 ? -10.464 -14.738 7.934 1.00 86.94 91 PHE A O 1
ATOM 714 N N . ASP A 1 92 ? -10.505 -16.971 7.673 1.00 86.38 92 ASP A N 1
ATOM 715 C CA . ASP A 1 92 ? -9.050 -17.152 7.650 1.00 86.38 92 ASP A CA 1
ATOM 716 C C . ASP A 1 92 ? -8.377 -16.426 6.474 1.00 86.38 92 ASP A C 1
ATOM 718 O O . ASP A 1 92 ? -7.176 -16.158 6.509 1.00 86.38 92 ASP A O 1
ATOM 722 N N . ASP A 1 93 ? -9.139 -16.068 5.435 1.00 91.56 93 ASP A N 1
ATOM 723 C CA . ASP A 1 93 ? -8.664 -15.362 4.241 1.00 91.56 93 ASP A CA 1
ATOM 724 C C . ASP A 1 93 ? -8.844 -13.843 4.299 1.00 91.56 93 ASP A C 1
ATOM 726 O O . ASP A 1 93 ? -8.715 -13.163 3.282 1.00 91.56 93 ASP A O 1
ATOM 730 N N . LEU A 1 94 ? -9.068 -13.283 5.494 1.00 94.44 94 LEU A N 1
ATOM 731 C CA . LEU A 1 94 ? -9.132 -11.833 5.691 1.00 94.44 94 LEU A CA 1
ATOM 732 C C . LEU A 1 94 ? -7.839 -11.120 5.277 1.00 94.44 94 LEU A C 1
ATOM 734 O O . LEU A 1 94 ? -7.889 -9.983 4.800 1.00 94.44 94 LEU A O 1
ATOM 738 N N . LEU A 1 95 ? -6.698 -11.789 5.453 1.00 96.25 95 LEU A N 1
ATOM 739 C CA . LEU A 1 95 ? -5.400 -11.331 4.976 1.00 96.25 95 LEU A CA 1
ATOM 740 C C . LEU A 1 95 ? -5.004 -12.082 3.707 1.00 96.25 95 LEU A C 1
ATOM 742 O O . LEU A 1 95 ? -4.885 -13.307 3.703 1.00 96.25 95 LEU A O 1
ATOM 746 N N . VAL A 1 96 ? -4.736 -11.338 2.639 1.00 94.88 96 VAL A N 1
ATOM 747 C CA . VAL A 1 96 ? -4.269 -11.865 1.355 1.00 94.88 96 VAL A CA 1
ATOM 748 C C . VAL A 1 96 ? -2.818 -11.448 1.161 1.00 94.88 96 VAL A C 1
ATOM 750 O O . VAL A 1 96 ? -2.486 -10.263 1.242 1.00 94.88 96 VAL A O 1
ATOM 753 N N . GLN A 1 97 ? -1.930 -12.416 0.933 1.00 92.31 97 GLN A N 1
ATOM 754 C CA . GLN A 1 97 ? -0.523 -12.115 0.679 1.00 92.31 97 GLN A CA 1
ATOM 755 C C . GLN A 1 97 ? -0.394 -11.434 -0.683 1.00 92.31 97 GLN A C 1
ATOM 757 O O . GLN A 1 97 ? -0.801 -11.999 -1.696 1.00 92.31 97 GLN A O 1
ATOM 762 N N . ASN A 1 98 ? 0.194 -10.240 -0.717 1.00 86.25 98 ASN A N 1
ATOM 763 C CA . ASN A 1 98 ? 0.468 -9.536 -1.968 1.00 86.25 98 ASN A CA 1
ATOM 764 C C . ASN A 1 98 ? 1.921 -9.727 -2.414 1.00 86.25 98 ASN A C 1
ATOM 766 O O . ASN A 1 98 ? 2.190 -10.044 -3.570 1.00 86.25 98 ASN A O 1
ATOM 770 N N . ARG A 1 99 ? 2.864 -9.548 -1.483 1.00 81.69 99 ARG A N 1
ATOM 771 C CA . ARG A 1 99 ? 4.312 -9.646 -1.719 1.00 81.69 99 ARG A CA 1
ATOM 772 C C . ARG A 1 99 ? 4.992 -10.330 -0.546 1.00 81.69 99 ARG A C 1
ATOM 774 O O . ARG A 1 99 ? 4.398 -10.476 0.521 1.00 81.69 99 ARG A O 1
ATOM 781 N N . ALA A 1 100 ? 6.241 -10.731 -0.739 1.00 83.38 100 ALA A N 1
ATOM 782 C CA . ALA A 1 100 ? 7.115 -11.110 0.356 1.00 83.38 100 ALA A CA 1
ATOM 783 C C . ALA A 1 100 ? 8.534 -10.595 0.108 1.00 83.38 100 ALA A C 1
ATOM 785 O O . ALA A 1 100 ? 9.007 -10.605 -1.029 1.00 83.38 100 ALA A O 1
ATOM 786 N N . TYR A 1 101 ? 9.204 -10.164 1.172 1.00 77.19 101 TYR A N 1
ATOM 787 C CA . TYR A 1 101 ? 10.569 -9.650 1.140 1.00 77.19 101 TYR A CA 1
ATOM 788 C C . TYR A 1 101 ? 11.490 -10.557 1.948 1.00 77.19 101 TYR A C 1
ATOM 790 O O . TYR A 1 101 ? 11.112 -11.026 3.020 1.00 77.19 101 TYR A O 1
ATOM 798 N N . SER A 1 102 ? 12.704 -10.791 1.451 1.00 72.25 102 SER A N 1
ATOM 799 C CA . SER A 1 102 ? 13.742 -11.453 2.243 1.00 72.25 102 SER A CA 1
ATOM 800 C C . SER A 1 102 ? 14.339 -10.452 3.228 1.00 72.25 102 SER A C 1
ATOM 802 O O . SER A 1 102 ? 14.749 -9.356 2.842 1.00 72.25 102 SER A O 1
ATOM 804 N N . VAL A 1 103 ? 14.363 -10.825 4.503 1.00 71.62 103 VAL A N 1
ATOM 805 C CA . VAL A 1 103 ? 14.911 -10.031 5.600 1.00 71.62 103 VAL A CA 1
ATOM 806 C C . VAL A 1 103 ? 16.208 -10.685 6.050 1.00 71.62 103 VAL A C 1
ATOM 808 O O . VAL A 1 103 ? 16.172 -11.817 6.549 1.00 71.62 103 VAL A O 1
ATOM 811 N N . PRO A 1 104 ? 17.359 -10.016 5.876 1.00 65.50 104 PRO A N 1
ATOM 812 C CA . PRO A 1 104 ? 18.619 -10.545 6.361 1.00 65.50 104 PRO A CA 1
ATOM 813 C C . PRO A 1 104 ? 18.613 -10.536 7.891 1.00 65.50 104 PRO A C 1
ATOM 815 O O . PRO A 1 104 ? 18.423 -9.497 8.524 1.00 65.50 104 PRO A O 1
ATOM 818 N N . MET A 1 105 ? 18.840 -11.704 8.481 1.00 67.12 105 MET A N 1
ATOM 819 C CA . MET A 1 105 ? 18.987 -11.873 9.921 1.00 67.12 105 MET A CA 1
ATOM 820 C C . MET A 1 105 ? 20.466 -12.024 10.285 1.00 67.12 105 MET A C 1
ATOM 822 O O . MET A 1 105 ? 21.341 -12.251 9.440 1.00 67.12 105 MET A O 1
ATOM 826 N N . ASN A 1 106 ? 20.760 -11.905 11.579 1.00 59.66 106 ASN A N 1
ATOM 827 C CA . ASN A 1 106 ? 22.090 -12.204 12.098 1.00 59.66 106 ASN A CA 1
ATOM 828 C C . ASN A 1 106 ? 22.513 -13.640 11.718 1.00 59.66 106 ASN A C 1
ATOM 830 O O . ASN A 1 106 ? 21.678 -14.529 11.576 1.00 59.66 106 ASN A O 1
ATOM 834 N N . ALA A 1 107 ? 23.822 -13.859 11.559 1.00 61.78 107 ALA A N 1
ATOM 835 C CA . ALA A 1 107 ? 24.422 -15.144 11.171 1.00 61.78 107 ALA A CA 1
ATOM 836 C C . ALA A 1 107 ? 24.077 -15.656 9.753 1.00 61.78 107 ALA A C 1
ATOM 838 O O . ALA A 1 107 ? 24.272 -16.833 9.461 1.00 61.78 107 ALA A O 1
ATOM 839 N N . GLY A 1 108 ? 23.619 -14.779 8.851 1.00 59.66 108 GLY A N 1
ATOM 840 C CA . GLY A 1 108 ? 23.405 -15.119 7.437 1.00 59.66 108 GLY A CA 1
ATOM 841 C C . GLY A 1 108 ? 22.110 -15.885 7.156 1.00 59.66 108 GLY A C 1
ATOM 842 O O . GLY A 1 108 ? 21.874 -16.273 6.013 1.00 59.66 108 GLY A O 1
ATOM 843 N N . ALA A 1 109 ? 21.264 -16.080 8.171 1.00 66.31 109 ALA A N 1
ATOM 844 C CA . ALA A 1 109 ? 19.909 -16.577 7.985 1.00 66.31 109 ALA A CA 1
ATOM 845 C C . ALA A 1 109 ? 19.034 -15.514 7.297 1.00 66.31 109 ALA A C 1
ATOM 847 O O . ALA A 1 109 ? 19.272 -14.311 7.420 1.00 66.31 109 ALA A O 1
ATOM 848 N N . GLN A 1 110 ? 18.009 -15.964 6.580 1.00 69.56 110 GLN A N 1
ATOM 849 C CA . GLN A 1 110 ? 17.012 -15.098 5.957 1.00 69.56 110 GLN A CA 1
ATOM 850 C C . GLN A 1 110 ? 15.624 -15.518 6.428 1.00 69.56 110 GLN A C 1
ATOM 852 O O . GLN A 1 110 ? 15.327 -16.711 6.490 1.00 69.56 110 GLN A O 1
ATOM 857 N N . VAL A 1 111 ? 14.785 -14.538 6.752 1.00 77.69 111 VAL A N 1
ATOM 858 C CA . VAL A 1 111 ? 13.360 -14.750 7.043 1.00 77.69 111 VAL A CA 1
ATOM 859 C C . VAL A 1 111 ? 12.546 -14.042 5.975 1.00 77.69 111 VAL A C 1
ATOM 861 O O . VAL A 1 111 ? 12.918 -12.962 5.525 1.00 77.69 111 VAL A O 1
ATOM 864 N N . MET A 1 112 ? 11.437 -14.644 5.556 1.00 81.25 112 MET A N 1
ATOM 865 C CA . MET A 1 112 ? 10.525 -14.009 4.612 1.00 81.25 112 MET A CA 1
ATOM 866 C C . MET A 1 112 ? 9.496 -13.178 5.374 1.00 81.25 112 MET A C 1
ATOM 868 O O . MET A 1 112 ? 8.727 -13.712 6.165 1.00 81.25 112 MET A O 1
ATOM 872 N N . ARG A 1 113 ? 9.459 -11.874 5.109 1.00 86.06 113 ARG A N 1
ATOM 873 C CA . ARG A 1 113 ? 8.397 -10.976 5.563 1.00 86.06 113 ARG A CA 1
ATOM 874 C C . ARG A 1 113 ? 7.274 -10.961 4.542 1.00 86.06 113 ARG A C 1
ATOM 876 O O . ARG A 1 113 ? 7.517 -10.574 3.402 1.00 86.06 113 ARG A O 1
ATOM 883 N N . ALA A 1 114 ? 6.055 -11.307 4.928 1.00 89.50 114 ALA A N 1
ATOM 884 C CA . ALA A 1 114 ? 4.896 -11.200 4.045 1.00 89.50 114 ALA A CA 1
ATOM 885 C C . ALA A 1 114 ? 4.253 -9.803 4.119 1.00 89.50 114 ALA A C 1
ATOM 887 O O . ALA A 1 114 ? 4.010 -9.258 5.191 1.00 89.50 114 ALA A O 1
ATOM 888 N N . VAL A 1 115 ? 3.923 -9.215 2.972 1.00 88.56 115 VAL A N 1
ATOM 889 C CA . VAL A 1 115 ? 3.119 -7.989 2.903 1.00 88.56 115 VAL A CA 1
ATOM 890 C C . VAL A 1 115 ? 1.664 -8.387 2.716 1.00 88.56 115 VAL A C 1
ATOM 892 O O . VAL A 1 115 ? 1.251 -8.790 1.623 1.00 88.56 115 VAL A O 1
ATOM 895 N N . TRP A 1 116 ? 0.889 -8.281 3.794 1.00 94.38 116 TRP A N 1
ATOM 896 C CA . TRP A 1 116 ? -0.531 -8.615 3.783 1.00 94.38 116 TRP A CA 1
ATOM 897 C C . TRP A 1 116 ? -1.402 -7.431 3.388 1.00 94.38 116 TRP A C 1
ATOM 899 O O . TRP A 1 116 ? -1.206 -6.291 3.827 1.00 94.38 116 TRP A O 1
ATOM 909 N N . HIS A 1 117 ? -2.394 -7.733 2.565 1.00 95.19 117 HIS A N 1
ATOM 910 C CA . HIS A 1 117 ? -3.478 -6.843 2.194 1.00 95.19 117 HIS A CA 1
ATOM 911 C C . HIS A 1 117 ? -4.778 -7.339 2.815 1.00 95.19 117 HIS A C 1
ATOM 913 O O . HIS A 1 117 ? -4.944 -8.534 3.058 1.00 95.19 117 HIS A O 1
ATOM 919 N N . TRP A 1 118 ? -5.711 -6.423 3.042 1.00 96.81 118 TRP A N 1
ATOM 920 C CA . TRP A 1 118 ? -7.081 -6.796 3.357 1.00 96.81 118 TRP A CA 1
ATOM 921 C C . TRP A 1 118 ? -7.726 -7.493 2.165 1.00 96.81 118 TRP A C 1
ATOM 923 O O . TRP A 1 118 ? -7.530 -7.073 1.022 1.00 96.81 118 TRP A O 1
ATOM 933 N N . ALA A 1 119 ? -8.528 -8.518 2.433 1.00 96.38 119 ALA A N 1
ATOM 934 C CA . ALA A 1 119 ? -9.339 -9.169 1.419 1.00 96.38 119 ALA A CA 1
ATOM 935 C C . ALA A 1 119 ? -10.215 -8.166 0.654 1.00 96.38 119 ALA A C 1
ATOM 937 O O . ALA A 1 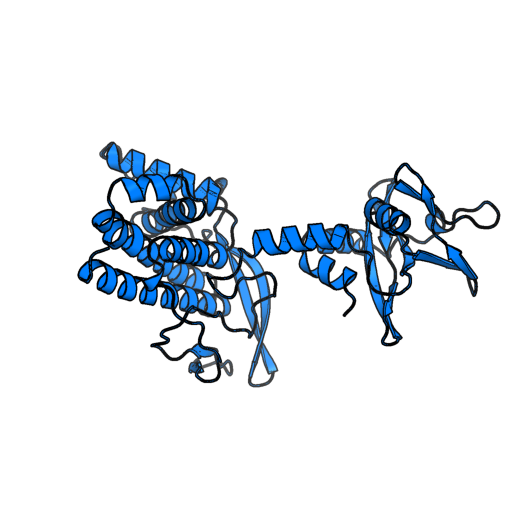119 ? -10.689 -7.160 1.192 1.00 96.38 119 ALA A O 1
ATOM 938 N N . ASP A 1 120 ? -10.468 -8.455 -0.619 1.00 95.56 120 ASP A N 1
ATOM 939 C CA . ASP A 1 120 ? -11.473 -7.709 -1.362 1.00 95.56 120 ASP A CA 1
ATOM 940 C C . ASP A 1 120 ? -12.846 -7.907 -0.720 1.00 95.56 120 ASP A C 1
ATOM 942 O O . ASP A 1 120 ? -13.207 -9.012 -0.314 1.00 95.56 120 ASP A O 1
ATOM 946 N N . TYR A 1 121 ? -13.659 -6.848 -0.687 1.00 94.19 121 TYR A N 1
ATOM 947 C CA . TYR A 1 121 ? -15.000 -6.920 -0.099 1.00 94.19 121 TYR A CA 1
ATOM 948 C C . TYR A 1 121 ? -15.861 -8.020 -0.745 1.00 94.19 121 TYR A C 1
ATOM 950 O O . TYR A 1 121 ? -16.673 -8.644 -0.070 1.00 94.19 121 TYR A O 1
ATOM 958 N N . ALA A 1 122 ? -15.671 -8.274 -2.045 1.00 93.50 122 ALA A N 1
ATOM 959 C CA . ALA A 1 122 ? -16.380 -9.319 -2.784 1.00 93.50 122 ALA A CA 1
ATOM 960 C C . ALA A 1 122 ? -16.046 -10.746 -2.311 1.00 93.50 122 ALA A C 1
ATOM 962 O O . ALA A 1 122 ? -16.838 -11.655 -2.545 1.00 93.50 122 ALA A O 1
ATOM 963 N N . ASN A 1 123 ? -14.907 -10.929 -1.639 1.00 93.94 123 ASN A N 1
ATOM 964 C CA . ASN A 1 123 ? -14.448 -12.221 -1.133 1.00 93.94 123 ASN A CA 1
ATOM 965 C C . ASN A 1 123 ? -14.861 -12.456 0.327 1.00 93.94 123 ASN A C 1
ATOM 967 O O . ASN A 1 123 ? -14.668 -13.555 0.841 1.00 93.94 123 ASN A O 1
ATOM 971 N N . LEU A 1 124 ? -15.424 -11.449 1.006 1.00 91.69 124 LEU A N 1
ATOM 972 C CA . LEU A 1 124 ? -15.877 -11.602 2.384 1.00 91.69 124 LEU A CA 1
ATOM 973 C C . LEU A 1 124 ? -17.144 -12.475 2.435 1.00 91.69 124 LEU A C 1
ATOM 975 O O . LEU A 1 124 ? -18.112 -12.182 1.721 1.00 91.69 124 LEU A O 1
ATOM 979 N N . PRO A 1 125 ? -17.201 -13.503 3.303 1.00 89.69 125 PRO A N 1
ATOM 980 C CA . PRO A 1 125 ? -18.396 -14.322 3.453 1.00 89.69 125 PRO A CA 1
AT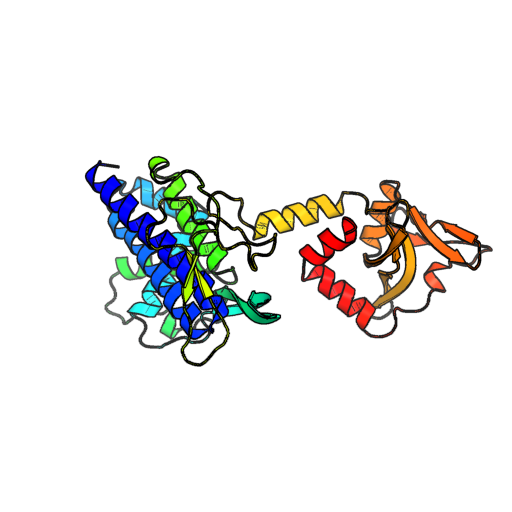OM 981 C C . PRO A 1 125 ? -19.607 -13.472 3.841 1.00 89.69 125 PRO A C 1
ATOM 983 O O . PRO A 1 125 ? -19.511 -12.567 4.673 1.00 89.69 125 PRO A O 1
ATOM 986 N N . THR A 1 126 ? -20.778 -13.780 3.279 1.00 86.81 126 THR A N 1
ATOM 987 C CA . THR A 1 126 ? -22.004 -13.022 3.588 1.00 86.81 126 THR A CA 1
ATOM 988 C C . THR A 1 126 ? -22.332 -13.074 5.079 1.00 86.81 126 THR A C 1
ATOM 990 O O . THR A 1 126 ? -22.686 -12.047 5.650 1.00 86.81 126 THR A O 1
ATOM 993 N N . ASP A 1 127 ? -22.121 -14.220 5.726 1.00 83.94 127 ASP A N 1
ATOM 994 C CA . ASP A 1 127 ? -22.359 -14.394 7.165 1.00 83.94 127 ASP A CA 1
ATOM 995 C C . ASP A 1 127 ? -21.321 -13.670 8.036 1.00 83.94 127 ASP A C 1
ATOM 997 O O . ASP A 1 127 ? -21.608 -13.330 9.181 1.00 83.94 127 ASP A O 1
ATOM 1001 N N . TYR A 1 128 ? -20.146 -13.367 7.477 1.00 81.44 128 TYR A N 1
ATOM 1002 C CA . TYR A 1 128 ? -19.097 -12.595 8.141 1.00 81.44 128 TYR A CA 1
ATOM 1003 C C . TYR A 1 128 ? -19.437 -11.097 8.162 1.00 81.44 128 TYR A C 1
ATOM 1005 O O . TYR A 1 128 ? -19.306 -10.423 9.184 1.00 81.44 128 TYR A O 1
ATOM 1013 N N . VAL A 1 129 ? -19.938 -10.557 7.041 1.00 83.75 129 VAL A N 1
ATOM 1014 C CA . VAL A 1 129 ? -20.318 -9.131 6.921 1.00 83.75 129 VAL A CA 1
ATOM 1015 C C . VAL A 1 129 ? -21.772 -8.840 7.291 1.00 83.75 129 VAL A C 1
ATOM 1017 O O . VAL A 1 129 ? -22.123 -7.682 7.559 1.00 83.75 129 VAL A O 1
ATOM 1020 N N . GLY A 1 130 ? -22.619 -9.864 7.327 1.00 74.31 130 GLY A N 1
ATOM 1021 C CA . GLY A 1 130 ? -24.031 -9.786 7.673 1.00 74.31 130 GLY A CA 1
ATOM 1022 C C . GLY A 1 130 ? -24.265 -9.234 9.078 1.00 74.31 130 GLY A C 1
ATOM 1023 O O . GLY A 1 130 ? -23.350 -9.131 9.896 1.00 74.31 130 GLY A O 1
ATOM 1024 N N . LEU A 1 131 ? -25.499 -8.808 9.344 1.00 67.06 131 LEU A N 1
ATOM 1025 C CA . LEU A 1 131 ? -25.940 -8.485 10.699 1.00 67.06 131 LEU A CA 1
ATOM 1026 C C . LEU A 1 131 ? -26.424 -9.758 11.385 1.00 67.06 131 LEU A C 1
ATOM 1028 O O . LEU A 1 131 ? -27.164 -10.539 10.786 1.00 67.06 131 LEU A O 1
ATOM 1032 N N . CYS A 1 132 ? -26.084 -9.910 12.662 1.00 56.84 132 CYS A N 1
ATOM 1033 C CA . CYS A 1 132 ? -26.674 -10.929 13.517 1.00 56.84 132 CYS A CA 1
ATOM 1034 C C . CYS A 1 132 ? -28.145 -10.569 13.802 1.00 56.84 132 CYS A C 1
ATOM 1036 O O . CYS A 1 132 ? -28.465 -9.849 14.743 1.00 56.84 132 CYS A O 1
ATOM 1038 N N . GLY A 1 133 ? -29.043 -11.072 12.954 1.00 60.16 133 GLY A N 1
ATOM 1039 C CA . GLY A 1 133 ? -30.457 -11.280 13.263 1.00 60.16 133 GLY A CA 1
ATOM 1040 C C . GLY A 1 133 ? -31.444 -10.135 12.956 1.00 60.16 133 GLY A C 1
ATOM 1041 O O . GLY A 1 133 ? -31.065 -8.968 12.818 1.00 60.16 133 GLY A O 1
ATOM 1042 N N . PRO A 1 134 ? -32.747 -10.474 12.860 1.00 62.56 134 PRO A N 1
ATOM 1043 C CA . PRO A 1 134 ? -33.841 -9.540 12.569 1.00 62.56 134 PRO A CA 1
ATOM 1044 C C . PRO A 1 134 ? -34.065 -8.469 13.655 1.00 62.56 134 PRO A C 1
ATOM 1046 O O . PRO A 1 134 ? -34.661 -7.434 13.358 1.00 62.56 134 PRO A O 1
ATOM 1049 N N . ASP A 1 135 ? -33.533 -8.671 14.865 1.00 68.75 135 ASP A N 1
ATOM 1050 C CA . ASP A 1 135 ? -33.715 -7.789 16.030 1.00 68.75 135 ASP A CA 1
ATOM 1051 C C . ASP A 1 135 ? -32.710 -6.622 16.108 1.00 68.75 135 ASP A C 1
ATOM 1053 O O . ASP A 1 135 ? -32.729 -5.830 17.051 1.00 68.75 135 ASP A O 1
ATOM 1057 N N . SER A 1 136 ? -31.822 -6.483 15.116 1.00 72.19 136 SER A N 1
ATOM 1058 C CA . SER A 1 136 ? -30.877 -5.362 15.055 1.00 72.19 136 SER A CA 1
ATOM 1059 C C . SER A 1 136 ? -31.609 -4.018 14.931 1.00 72.19 136 SER A C 1
ATOM 1061 O O . SER A 1 136 ? -32.452 -3.830 14.048 1.00 72.19 136 SER A O 1
ATOM 1063 N N . SER A 1 137 ? -31.244 -3.043 15.766 1.00 75.31 137 SER A N 1
ATOM 1064 C CA . SER A 1 137 ? -31.804 -1.686 15.703 1.00 75.31 137 SER A CA 1
ATOM 1065 C C . SER A 1 137 ? -31.456 -0.978 14.384 1.00 75.31 137 SER A C 1
ATOM 1067 O O . SER A 1 137 ? -30.428 -1.247 13.760 1.00 75.31 137 SER A O 1
ATOM 1069 N N . GLU A 1 138 ? -32.277 -0.008 13.965 1.00 72.50 138 GLU A N 1
ATOM 1070 C CA . GLU A 1 138 ? -32.002 0.810 12.767 1.00 72.50 138 GLU A CA 1
ATOM 1071 C C . GLU A 1 138 ? -30.671 1.570 12.857 1.00 72.50 138 GLU A C 1
ATOM 1073 O O . GLU A 1 138 ? -29.987 1.765 11.851 1.00 72.50 138 GLU A O 1
ATOM 1078 N N . PHE A 1 139 ? -30.265 1.946 14.072 1.00 70.31 139 PHE A N 1
ATOM 1079 C CA . PHE A 1 139 ? -28.960 2.547 14.323 1.00 70.31 139 PHE A CA 1
ATOM 1080 C C . PHE A 1 139 ? -27.818 1.569 14.011 1.00 70.31 139 PHE A C 1
ATOM 1082 O O . PHE A 1 139 ? -26.922 1.907 13.241 1.00 70.31 139 PHE A O 1
ATOM 1089 N N . GLN A 1 140 ? -27.890 0.334 14.521 1.00 75.00 140 GLN A N 1
ATOM 1090 C CA . GLN A 1 140 ? -26.896 -0.711 14.239 1.00 75.00 140 GLN A CA 1
ATOM 1091 C C . GLN A 1 140 ? -26.846 -1.059 12.748 1.00 75.00 140 GLN A C 1
ATOM 1093 O O . GLN A 1 140 ? -25.764 -1.221 12.184 1.00 75.00 140 GLN A O 1
ATOM 1098 N N . LYS A 1 141 ? -28.005 -1.107 12.078 1.00 75.69 141 LYS A N 1
ATOM 1099 C CA . LYS A 1 141 ? -28.072 -1.313 10.624 1.00 75.69 141 LYS A CA 1
ATOM 1100 C C . LYS A 1 141 ? -27.361 -0.206 9.855 1.00 75.69 141 LYS A C 1
ATOM 1102 O O . LYS A 1 141 ? -26.666 -0.495 8.883 1.00 75.69 141 LYS A O 1
ATOM 1107 N N . ARG A 1 142 ? -27.539 1.054 10.261 1.00 74.06 142 ARG A N 1
ATOM 1108 C CA . ARG A 1 142 ? -26.884 2.198 9.619 1.00 74.06 142 ARG A CA 1
ATOM 1109 C C . ARG A 1 142 ? -25.375 2.186 9.855 1.00 74.06 142 ARG A C 1
ATOM 1111 O O . ARG A 1 142 ? -24.642 2.216 8.873 1.00 74.06 142 ARG A O 1
ATOM 1118 N N . ALA A 1 143 ? -24.935 2.052 11.105 1.00 73.56 143 ALA A N 1
ATOM 1119 C CA . ALA A 1 143 ? -23.514 1.978 11.453 1.00 73.56 143 ALA A CA 1
ATOM 1120 C C . ALA A 1 143 ? -22.807 0.845 10.687 1.00 73.56 143 ALA A C 1
ATOM 1122 O O . ALA A 1 143 ? -21.765 1.050 10.071 1.00 73.56 143 ALA A O 1
ATOM 1123 N N . ARG A 1 144 ? -23.443 -0.332 10.582 1.00 83.31 144 ARG A N 1
ATOM 1124 C CA . ARG A 1 144 ? -22.907 -1.450 9.792 1.00 83.31 144 ARG A CA 1
ATOM 1125 C C . ARG A 1 144 ? -22.797 -1.126 8.303 1.00 83.31 144 ARG A C 1
ATOM 1127 O O . ARG A 1 144 ? -21.802 -1.494 7.686 1.00 83.31 144 ARG A O 1
ATOM 1134 N N . LYS A 1 145 ? -23.790 -0.455 7.708 1.00 85.94 145 LYS A N 1
ATOM 1135 C CA . LYS A 1 145 ? -23.723 -0.031 6.297 1.00 85.94 145 LYS A CA 1
ATOM 1136 C C . LYS A 1 145 ? -22.599 0.975 6.062 1.00 85.94 145 LYS A C 1
ATOM 1138 O O . LYS A 1 145 ? -21.911 0.867 5.052 1.00 85.94 145 LYS A O 1
ATOM 1143 N N . GLU A 1 146 ? -22.402 1.912 6.985 1.00 87.81 146 GLU A N 1
ATOM 1144 C CA . GLU A 1 146 ? -21.299 2.876 6.936 1.00 87.81 146 GLU A CA 1
ATOM 1145 C C . GLU A 1 146 ? -19.944 2.159 7.002 1.00 87.81 146 GLU A C 1
ATOM 1147 O O . GLU A 1 146 ? -19.104 2.380 6.130 1.00 87.81 146 GLU A O 1
ATOM 1152 N N . ALA A 1 147 ? -19.767 1.220 7.938 1.00 91.06 147 ALA A N 1
ATOM 1153 C CA . ALA A 1 147 ? -18.553 0.412 8.057 1.00 91.06 147 ALA A CA 1
ATOM 1154 C C . ALA A 1 147 ? -18.283 -0.449 6.808 1.00 91.06 147 ALA A C 1
ATOM 1156 O O . ALA A 1 147 ? -17.161 -0.499 6.307 1.00 91.06 147 ALA A O 1
ATOM 1157 N N . GLN A 1 148 ? -19.318 -1.084 6.245 1.00 92.56 148 GLN A N 1
ATOM 1158 C CA . GLN A 1 148 ? -19.198 -1.850 4.998 1.00 92.56 148 GLN A CA 1
ATOM 1159 C C . GLN A 1 148 ? -18.795 -0.971 3.809 1.00 92.56 148 GLN A C 1
ATOM 1161 O O . GLN A 1 148 ? -17.961 -1.379 3.001 1.00 92.56 148 GLN A O 1
ATOM 1166 N N . HIS A 1 149 ? -19.377 0.224 3.697 1.00 91.88 149 HIS A N 1
ATOM 1167 C CA . HIS A 1 149 ? -19.023 1.180 2.654 1.00 91.88 149 HIS A CA 1
ATOM 1168 C C . HIS A 1 149 ? -17.586 1.685 2.823 1.00 91.88 149 HIS A C 1
ATOM 1170 O O . HIS A 1 149 ? -16.815 1.633 1.870 1.00 91.88 149 HIS A O 1
ATOM 1176 N N . GLY A 1 150 ? -17.199 2.087 4.038 1.00 93.81 150 GLY A N 1
ATOM 1177 C CA . GLY A 1 150 ? -15.832 2.508 4.350 1.00 93.81 150 GLY A CA 1
ATOM 1178 C C . GLY A 1 150 ? -14.807 1.418 4.040 1.00 93.81 150 GLY A C 1
ATOM 1179 O O . GLY A 1 150 ? -13.771 1.699 3.436 1.00 93.81 150 GLY A O 1
ATOM 1180 N N . TYR A 1 151 ? -15.121 0.160 4.367 1.00 96.06 151 TYR A N 1
ATOM 1181 C CA . TYR A 1 151 ? -14.243 -0.959 4.047 1.00 96.06 151 TYR A CA 1
ATOM 1182 C C . TYR A 1 151 ? -14.094 -1.128 2.537 1.00 96.06 151 TYR A C 1
ATOM 1184 O O . TYR A 1 151 ? -12.976 -1.129 2.029 1.00 96.06 151 TYR A O 1
ATOM 1192 N N . ARG A 1 152 ? -15.212 -1.224 1.809 1.00 95.00 152 ARG A N 1
ATOM 1193 C CA . ARG A 1 152 ? -15.214 -1.421 0.354 1.00 95.00 152 ARG A CA 1
ATOM 1194 C C . ARG A 1 152 ? -14.446 -0.326 -0.383 1.00 95.00 152 ARG A C 1
ATOM 1196 O O . ARG A 1 152 ? -13.717 -0.627 -1.319 1.00 95.00 152 ARG A O 1
ATOM 1203 N N . ASP A 1 153 ? -14.610 0.920 0.042 1.00 93.50 153 ASP A N 1
ATOM 1204 C CA . ASP A 1 153 ? -14.085 2.074 -0.682 1.00 93.50 153 ASP A CA 1
ATOM 1205 C C . ASP A 1 153 ? -12.650 2.441 -0.289 1.00 93.50 153 ASP A C 1
ATOM 1207 O O . ASP A 1 153 ? -11.966 3.127 -1.047 1.00 93.50 153 ASP A O 1
ATOM 1211 N N . SER A 1 154 ? -12.208 2.106 0.928 1.00 94.69 154 SER A N 1
ATOM 1212 C CA . SER A 1 154 ? -10.967 2.663 1.495 1.00 94.69 154 SER A CA 1
ATOM 1213 C C . SER A 1 154 ? -10.050 1.655 2.193 1.00 94.69 154 SER A C 1
ATOM 1215 O O . SER A 1 154 ? -8.934 2.039 2.550 1.00 94.69 154 SER A O 1
ATOM 1217 N N . VAL A 1 155 ? -10.469 0.397 2.369 1.00 96.31 155 VAL A N 1
ATOM 1218 C CA . VAL A 1 155 ? -9.696 -0.647 3.076 1.00 96.31 155 VAL A CA 1
ATOM 1219 C C . VAL A 1 155 ? -9.470 -1.887 2.208 1.00 96.31 155 VAL A C 1
ATOM 1221 O O . VAL A 1 155 ? -8.341 -2.366 2.141 1.00 96.31 155 VAL A O 1
ATOM 1224 N N . ALA A 1 156 ? -10.507 -2.379 1.528 1.00 95.94 156 ALA A N 1
ATOM 1225 C CA . ALA A 1 156 ? -10.473 -3.582 0.699 1.00 95.94 156 ALA A CA 1
ATOM 1226 C C . ALA A 1 156 ? -9.315 -3.552 -0.313 1.00 95.94 156 ALA A C 1
ATOM 1228 O O . ALA A 1 156 ? -9.086 -2.538 -0.977 1.00 95.94 156 ALA A O 1
ATOM 1229 N N . GLY A 1 157 ? -8.565 -4.653 -0.396 1.00 92.19 157 GLY A N 1
ATOM 1230 C CA . GLY A 1 157 ? -7.439 -4.808 -1.318 1.00 92.19 157 GLY A CA 1
ATOM 1231 C C . GLY A 1 157 ? -6.204 -3.955 -0.995 1.00 92.19 157 GLY A C 1
ATOM 1232 O O . GLY A 1 157 ? -5.194 -4.063 -1.695 1.00 92.19 157 GLY A O 1
ATOM 1233 N N . ARG A 1 158 ? -6.229 -3.112 0.049 1.00 92.88 158 ARG A N 1
ATOM 1234 C CA . ARG A 1 158 ? -5.082 -2.278 0.453 1.00 92.88 158 ARG A CA 1
ATOM 1235 C C . ARG A 1 158 ? -4.211 -2.987 1.483 1.00 92.88 158 ARG A C 1
ATOM 1237 O O . ARG A 1 158 ? -4.686 -3.814 2.258 1.00 92.88 158 ARG A O 1
ATOM 1244 N N . SER A 1 159 ? -2.935 -2.608 1.520 1.00 92.62 159 SER A N 1
ATOM 1245 C CA . SER A 1 159 ? -1.991 -3.076 2.537 1.00 92.62 159 SER A CA 1
ATOM 1246 C C . SER A 1 159 ? -2.492 -2.734 3.942 1.00 92.62 159 SER A C 1
ATOM 1248 O O . SER A 1 159 ? -2.900 -1.601 4.215 1.00 92.62 159 SER A O 1
ATOM 1250 N N . VAL A 1 160 ? -2.437 -3.710 4.851 1.00 95.12 160 VAL A N 1
ATOM 1251 C CA . VAL A 1 160 ? -2.896 -3.542 6.238 1.00 95.12 160 VAL A CA 1
ATOM 1252 C C . VAL A 1 160 ? -2.154 -2.387 6.901 1.00 95.12 160 VAL A C 1
ATOM 1254 O O . VAL A 1 160 ? -2.778 -1.460 7.419 1.00 95.12 160 VAL A O 1
ATOM 1257 N N . VAL A 1 161 ? -0.823 -2.358 6.797 1.00 91.88 161 VAL A N 1
ATOM 1258 C CA . VAL A 1 161 ? -0.017 -1.281 7.385 1.00 91.88 161 VAL A CA 1
ATOM 1259 C C . VAL A 1 161 ? -0.305 0.077 6.726 1.00 91.88 161 VAL A C 1
ATOM 1261 O O . VAL A 1 161 ? -0.342 1.109 7.405 1.00 91.88 161 VAL A O 1
ATOM 1264 N N . GLU A 1 162 ? -0.632 0.085 5.425 1.00 91.25 162 GLU A N 1
ATOM 1265 C CA . GLU A 1 162 ? -1.083 1.271 4.676 1.00 91.25 162 GLU A CA 1
ATOM 1266 C C . GLU A 1 162 ? -2.505 1.746 5.041 1.00 91.25 162 GLU A C 1
ATOM 1268 O O . GLU A 1 162 ? -2.856 2.907 4.834 1.00 91.25 162 GLU A O 1
ATOM 1273 N N . THR A 1 163 ? -3.308 0.938 5.716 1.00 95.62 163 THR A N 1
ATOM 1274 C CA . THR A 1 163 ? -4.564 1.420 6.317 1.00 95.62 163 THR A CA 1
ATOM 1275 C C . THR A 1 163 ? -4.374 1.867 7.768 1.00 95.62 163 THR A C 1
ATOM 1277 O O . THR A 1 163 ? -4.907 2.901 8.170 1.00 95.62 163 THR A O 1
ATOM 1280 N N . LEU A 1 164 ? -3.529 1.184 8.547 1.00 95.88 164 LEU A N 1
ATOM 1281 C CA . LEU A 1 164 ? -3.330 1.514 9.960 1.00 95.88 164 LEU A CA 1
ATOM 1282 C C . LEU A 1 164 ? -2.664 2.882 10.169 1.00 95.88 164 LEU A C 1
ATOM 1284 O O . LEU A 1 164 ? -3.136 3.666 10.994 1.00 95.88 164 LEU A O 1
ATOM 1288 N N . PHE A 1 165 ? -1.632 3.238 9.396 1.00 93.88 165 PHE A N 1
ATOM 1289 C CA . PHE A 1 165 ? -1.127 4.617 9.460 1.00 93.88 165 PHE A CA 1
ATOM 1290 C C . PHE A 1 165 ? -2.040 5.671 8.803 1.00 93.88 165 PHE A C 1
ATOM 1292 O O . PHE A 1 165 ? -1.882 6.848 9.115 1.00 93.88 165 PHE A O 1
ATOM 1299 N N . ASP A 1 166 ? -3.004 5.306 7.944 1.00 94.69 166 ASP A N 1
ATOM 1300 C CA . ASP A 1 166 ? -3.993 6.260 7.416 1.00 94.69 166 ASP A CA 1
ATOM 1301 C C . ASP A 1 166 ? -4.944 6.649 8.550 1.00 94.69 166 ASP A C 1
ATOM 1303 O O . ASP A 1 166 ? -5.235 7.833 8.740 1.00 94.69 166 ASP A O 1
ATOM 1307 N N . ALA A 1 167 ? -5.345 5.661 9.358 1.00 96.56 167 ALA A N 1
ATOM 1308 C CA . ALA A 1 167 ? -6.072 5.877 10.600 1.00 96.56 167 ALA A CA 1
ATOM 1309 C C . ALA A 1 167 ? -5.245 6.694 11.609 1.00 96.56 167 ALA A C 1
ATOM 1311 O O . ALA A 1 167 ? -5.736 7.697 12.127 1.00 96.56 167 ALA A O 1
ATOM 1312 N N . GLU A 1 168 ? -3.971 6.344 11.845 1.00 95.25 168 GLU A N 1
ATOM 1313 C CA . GLU A 1 168 ? -3.096 7.130 12.731 1.00 95.25 168 GLU A CA 1
ATOM 1314 C C . GLU A 1 168 ? -3.004 8.591 12.264 1.00 95.25 168 GLU A C 1
ATOM 1316 O O . GLU A 1 168 ? -3.211 9.520 13.048 1.00 95.25 168 GLU A O 1
ATOM 1321 N N . ARG A 1 169 ? -2.743 8.808 10.971 1.00 93.38 169 ARG A N 1
ATOM 1322 C CA . ARG A 1 169 ? -2.637 10.137 10.364 1.00 93.38 169 ARG A CA 1
ATOM 1323 C C . ARG A 1 169 ? -3.936 10.927 10.479 1.00 93.38 169 ARG A C 1
ATOM 1325 O O . ARG A 1 169 ? -3.883 12.136 10.711 1.00 93.38 169 ARG A O 1
ATOM 1332 N N . PHE A 1 170 ? -5.088 10.276 10.332 1.00 96.12 170 PHE A N 1
ATOM 1333 C CA . PHE A 1 170 ? -6.381 10.916 10.548 1.00 96.12 170 PHE A CA 1
ATOM 1334 C C . PHE A 1 170 ? -6.501 11.449 11.979 1.00 96.12 170 PHE A C 1
ATOM 1336 O O . PHE A 1 170 ? -6.752 12.642 12.151 1.00 96.12 170 PHE A O 1
ATOM 1343 N N . PHE A 1 171 ? -6.210 10.638 13.000 1.00 96.25 171 PHE A N 1
ATOM 1344 C CA . PHE A 1 171 ? -6.245 11.097 14.394 1.00 96.25 171 PHE A CA 1
ATOM 1345 C C . PHE A 1 171 ? -5.227 12.209 14.684 1.00 96.25 171 PHE A C 1
ATOM 1347 O O . PHE A 1 171 ? -5.548 13.178 15.374 1.00 96.25 171 PHE A O 1
ATOM 1354 N N . LEU A 1 172 ? -4.027 12.129 14.099 1.00 93.44 172 LEU A N 1
ATOM 1355 C CA . LEU A 1 172 ? -3.023 13.196 14.182 1.00 93.44 172 LEU A CA 1
ATOM 1356 C C . LEU A 1 172 ? -3.508 14.515 13.565 1.00 93.44 172 LEU A C 1
ATOM 1358 O O . LEU A 1 172 ? -3.165 15.586 14.061 1.00 93.44 172 LEU A O 1
ATOM 1362 N N . SER A 1 173 ? -4.309 14.453 12.498 1.00 93.56 173 SER A N 1
ATOM 1363 C CA . SER A 1 173 ? -4.862 15.650 11.853 1.00 93.56 173 SER A CA 1
ATOM 1364 C C . SER A 1 173 ? -5.923 16.358 12.701 1.00 93.56 173 SER A C 1
ATOM 1366 O O . SER A 1 173 ? -6.107 17.565 12.562 1.00 93.56 173 SER A O 1
ATOM 1368 N N . LEU A 1 174 ? -6.593 15.623 13.594 1.00 94.69 174 LEU A N 1
ATOM 1369 C CA . LEU A 1 174 ? -7.622 16.149 14.494 1.00 94.69 174 LEU A CA 1
ATOM 1370 C C . LEU A 1 174 ? -7.028 16.793 15.745 1.00 94.69 174 LEU A C 1
ATOM 1372 O O . LEU A 1 174 ? -7.556 17.783 16.244 1.00 94.69 174 LEU A O 1
ATOM 1376 N N . GLU A 1 175 ? -5.942 16.224 16.263 1.00 94.62 175 GLU A N 1
ATOM 1377 C CA . GLU A 1 175 ? -5.236 16.746 17.430 1.00 94.62 175 GLU A CA 1
ATOM 1378 C C . GLU A 1 175 ? -3.719 16.681 17.187 1.00 94.62 175 GLU A C 1
ATOM 1380 O O . GLU A 1 175 ? -3.068 15.682 17.514 1.00 94.62 175 GLU A O 1
ATOM 1385 N N . PRO A 1 176 ? -3.127 17.756 16.631 1.00 90.88 176 PRO A N 1
ATOM 1386 C CA . PRO A 1 176 ? -1.704 17.807 16.307 1.00 90.88 176 PRO A CA 1
ATOM 1387 C C . PRO A 1 176 ? -0.779 17.607 17.510 1.00 90.88 176 PRO A C 1
ATOM 1389 O O . PRO A 1 176 ? 0.362 17.194 17.327 1.00 90.88 176 PRO A O 1
ATOM 1392 N N . ARG A 1 177 ? -1.246 17.837 18.749 1.00 90.75 177 ARG A N 1
ATOM 1393 C CA . ARG A 1 177 ? -0.460 17.553 19.967 1.00 90.75 177 ARG A CA 1
ATOM 1394 C C . ARG A 1 177 ? -0.180 16.060 20.171 1.00 90.75 177 ARG A C 1
ATOM 1396 O O . ARG A 1 177 ? 0.698 15.707 20.954 1.00 90.75 177 ARG A O 1
ATOM 1403 N N . LEU A 1 178 ? -0.899 15.177 19.474 1.00 88.06 178 LEU A N 1
ATOM 1404 C CA . LEU A 1 178 ? -0.618 13.739 19.437 1.00 88.06 178 LEU A CA 1
ATOM 1405 C C . LEU A 1 178 ? 0.586 13.400 18.552 1.00 88.06 178 LEU A C 1
ATOM 1407 O O . LEU A 1 178 ? 1.107 12.278 18.638 1.00 88.06 178 LEU A O 1
ATOM 1411 N N . ALA A 1 179 ? 1.019 14.335 17.698 1.00 81.75 179 ALA A N 1
ATOM 1412 C CA . ALA A 1 179 ? 2.231 14.184 16.916 1.00 81.75 179 ALA A CA 1
ATOM 1413 C C . ALA A 1 179 ? 3.427 14.201 17.865 1.00 81.75 179 ALA A C 1
ATOM 1415 O O . ALA A 1 179 ? 3.586 15.089 18.700 1.00 81.75 179 ALA A O 1
ATOM 1416 N N . VAL A 1 180 ? 4.277 13.193 17.735 1.00 69.56 180 VAL A N 1
ATOM 1417 C CA . VAL A 1 180 ? 5.506 13.095 18.514 1.00 69.56 180 VAL A CA 1
ATOM 1418 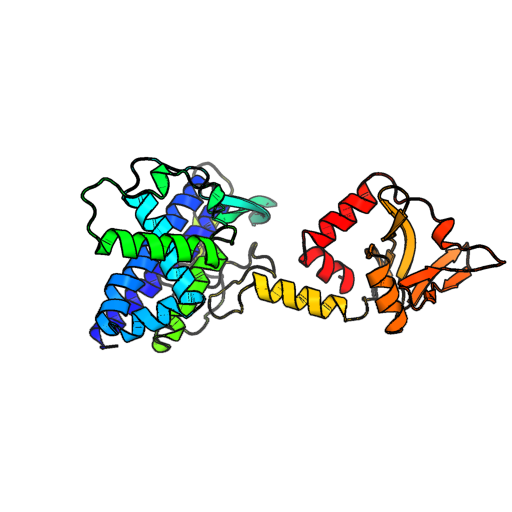C C . VAL A 1 180 ? 6.670 13.295 17.557 1.00 69.56 180 VAL A C 1
ATOM 1420 O O . VAL A 1 180 ? 6.634 12.801 16.430 1.00 69.56 180 VAL A O 1
ATOM 1423 N N . ALA A 1 181 ? 7.699 14.021 17.998 1.00 60.69 181 ALA A N 1
ATOM 1424 C CA . ALA A 1 181 ? 8.927 14.173 17.228 1.00 60.69 181 ALA A CA 1
ATOM 1425 C C . ALA A 1 181 ? 9.492 12.791 16.852 1.00 60.69 181 ALA A C 1
ATOM 1427 O O . ALA A 1 181 ? 9.591 11.901 17.701 1.00 60.69 181 ALA A O 1
ATOM 1428 N N . LEU A 1 182 ? 9.861 12.618 15.581 1.00 58.78 182 LEU A N 1
ATOM 1429 C CA . LEU A 1 182 ? 10.586 11.442 15.102 1.00 58.78 182 LEU A CA 1
ATOM 1430 C C . LEU A 1 182 ? 11.892 11.328 15.903 1.00 58.78 182 LEU A C 1
ATOM 1432 O O . LEU A 1 182 ? 12.726 12.230 15.850 1.00 58.78 182 LEU A O 1
ATOM 1436 N N . ARG A 1 183 ? 12.072 10.247 16.666 1.00 52.38 183 ARG A N 1
ATOM 1437 C CA . ARG A 1 183 ? 13.336 9.960 17.359 1.00 52.38 183 ARG A CA 1
ATOM 1438 C C . ARG A 1 183 ? 13.933 8.651 16.819 1.00 52.38 183 ARG A C 1
ATOM 1440 O O . ARG A 1 183 ? 13.448 7.590 17.203 1.00 52.38 183 ARG A O 1
ATOM 1447 N N . PRO A 1 184 ? 14.945 8.707 15.929 1.00 50.03 184 PRO A N 1
ATOM 1448 C CA . PRO A 1 184 ? 15.736 7.545 15.508 1.00 50.03 184 PRO A CA 1
ATOM 1449 C C . PRO A 1 184 ? 16.823 7.249 16.571 1.00 50.03 184 PRO A C 1
ATOM 1451 O O . PRO A 1 184 ? 17.079 8.091 17.426 1.00 50.03 184 PRO A O 1
ATOM 1454 N N . ALA A 1 185 ? 17.520 6.110 16.638 1.00 45.78 185 ALA A N 1
ATOM 1455 C CA . ALA A 1 185 ? 17.735 5.007 15.702 1.00 45.78 185 ALA A CA 1
ATOM 1456 C C . ALA A 1 185 ? 17.457 3.644 16.376 1.00 45.78 185 ALA A C 1
ATOM 1458 O O . ALA A 1 185 ? 17.582 3.529 17.594 1.00 45.78 185 ALA A O 1
ATOM 1459 N N . LEU A 1 186 ? 17.176 2.603 15.580 1.00 50.97 186 LEU A N 1
ATOM 1460 C CA . LEU A 1 186 ? 16.888 1.200 15.965 1.00 50.97 186 LEU A CA 1
ATOM 1461 C C . LEU A 1 186 ? 17.960 0.493 16.836 1.00 50.97 186 LEU A C 1
ATOM 1463 O O . LEU A 1 186 ? 17.838 -0.695 17.121 1.00 50.97 186 LEU A O 1
ATOM 1467 N N . ARG A 1 187 ? 18.989 1.217 17.301 1.00 39.66 187 ARG A N 1
ATOM 1468 C CA . ARG A 1 187 ? 20.070 0.753 18.190 1.00 39.66 187 ARG A CA 1
ATOM 1469 C C . ARG A 1 187 ? 19.590 0.173 19.524 1.00 39.66 187 ARG A C 1
ATOM 1471 O O . ARG A 1 187 ? 20.384 -0.442 20.222 1.00 39.66 187 ARG A O 1
ATOM 1478 N N . TYR A 1 188 ? 18.329 0.391 19.884 1.00 40.75 188 TYR A N 1
ATOM 1479 C CA . TYR A 1 188 ? 17.721 -0.093 21.121 1.00 40.75 188 TYR A CA 1
ATOM 1480 C C . TYR A 1 188 ? 16.615 -1.108 20.842 1.00 40.75 188 TYR A C 1
ATOM 1482 O O . TYR A 1 188 ? 15.515 -1.012 21.388 1.00 40.75 188 TYR A O 1
ATOM 1490 N N . SER A 1 189 ? 16.886 -2.042 19.936 1.00 50.62 189 SER A N 1
ATOM 1491 C CA . SER A 1 189 ? 16.075 -3.241 19.814 1.00 50.62 189 SER A CA 1
ATOM 1492 C C . SER A 1 189 ? 16.603 -4.313 20.768 1.00 50.62 189 SER A C 1
ATOM 1494 O O . SER A 1 189 ? 17.814 -4.468 20.917 1.00 50.62 189 SER A O 1
ATOM 1496 N N . PHE A 1 190 ? 15.711 -5.006 21.471 1.00 46.66 190 PHE A N 1
ATOM 1497 C CA . PHE A 1 190 ? 16.069 -6.230 22.177 1.00 46.66 190 PHE A CA 1
ATOM 1498 C C . PHE A 1 190 ? 15.800 -7.425 21.266 1.00 46.66 190 PHE A C 1
ATOM 1500 O O . PHE A 1 190 ? 14.898 -7.406 20.431 1.00 46.66 190 PHE A O 1
ATOM 1507 N N . ALA A 1 191 ? 16.632 -8.441 21.428 1.00 50.50 191 ALA A N 1
ATOM 1508 C CA . ALA A 1 191 ? 16.560 -9.714 20.743 1.00 50.50 191 ALA A CA 1
ATOM 1509 C C . ALA A 1 191 ? 15.562 -10.623 21.464 1.00 50.50 191 ALA A C 1
ATOM 1511 O O . ALA A 1 191 ? 15.805 -10.977 22.618 1.00 50.50 191 ALA A O 1
ATOM 1512 N N . GLU A 1 192 ? 14.478 -11.024 20.807 1.00 47.31 192 GLU A N 1
ATOM 1513 C CA . GLU A 1 192 ? 13.731 -12.202 21.244 1.00 47.31 192 GLU A CA 1
ATOM 1514 C C . GLU A 1 192 ? 14.358 -13.432 20.585 1.00 47.31 192 GLU A C 1
ATOM 1516 O O . GLU A 1 192 ? 14.525 -13.480 19.362 1.00 47.31 192 GLU A O 1
ATOM 1521 N N . VAL A 1 193 ? 14.793 -14.379 21.416 1.00 51.06 193 VAL A N 1
ATOM 1522 C CA . VAL A 1 193 ? 15.368 -15.652 20.979 1.00 51.06 193 VAL A CA 1
ATOM 1523 C C . VAL A 1 193 ? 14.257 -16.687 21.077 1.00 51.06 193 VAL A C 1
ATOM 1525 O O . VAL A 1 193 ? 13.790 -16.975 22.177 1.00 51.06 193 VAL A O 1
ATOM 1528 N N . GLN A 1 194 ? 13.822 -17.229 19.941 1.00 53.84 194 GLN A N 1
ATOM 1529 C CA . GLN A 1 194 ? 12.955 -18.406 19.939 1.00 53.84 194 GLN A CA 1
ATOM 1530 C C . GLN A 1 194 ? 13.793 -19.623 20.352 1.00 53.84 194 GLN A C 1
ATOM 1532 O O . GLN A 1 194 ? 14.870 -19.827 19.795 1.00 53.84 194 GLN A O 1
ATOM 1537 N N . GLU A 1 195 ? 13.311 -20.419 21.314 1.00 49.06 195 GLU A N 1
ATOM 1538 C CA . GLU A 1 195 ? 14.083 -21.497 21.969 1.00 49.06 195 GLU A CA 1
ATOM 1539 C C . GLU A 1 195 ? 14.634 -22.571 21.002 1.00 49.06 195 GLU A C 1
ATOM 1541 O O . GLU A 1 195 ? 15.587 -23.257 21.360 1.00 49.06 195 GLU A O 1
ATOM 1546 N N . ASP A 1 196 ? 14.152 -22.624 19.752 1.00 52.88 196 ASP A N 1
ATOM 1547 C CA . ASP A 1 196 ? 14.576 -23.584 18.719 1.00 52.88 196 ASP A CA 1
ATOM 1548 C C . ASP A 1 196 ? 15.123 -22.950 17.416 1.00 52.88 196 ASP A C 1
ATOM 1550 O O . ASP A 1 196 ? 15.414 -23.663 16.452 1.00 52.88 196 ASP A O 1
ATOM 1554 N N . ALA A 1 197 ? 15.297 -21.622 17.349 1.00 51.91 197 ALA A N 1
ATOM 1555 C CA . ALA A 1 197 ? 15.767 -20.934 16.142 1.00 51.91 197 ALA A CA 1
ATOM 1556 C C . ALA A 1 197 ? 16.965 -20.011 16.421 1.00 51.91 197 ALA A C 1
ATOM 1558 O O . ALA A 1 197 ? 16.934 -19.163 17.307 1.00 51.91 197 ALA A O 1
ATOM 1559 N N . LEU A 1 198 ? 18.000 -20.077 15.570 1.00 55.12 198 LEU A N 1
ATOM 1560 C CA . LEU A 1 198 ? 19.091 -19.080 15.506 1.00 55.12 198 LEU A CA 1
ATOM 1561 C C . LEU A 1 198 ? 18.607 -17.684 15.049 1.00 55.12 198 LEU A C 1
ATOM 1563 O O . LEU A 1 198 ? 19.405 -16.761 14.877 1.00 55.12 198 LEU A O 1
ATOM 1567 N N . THR A 1 199 ? 17.304 -17.529 14.825 1.00 51.88 199 THR A N 1
ATOM 1568 C CA . THR A 1 199 ? 16.674 -16.308 14.345 1.00 51.88 199 THR A CA 1
ATOM 1569 C C . THR A 1 199 ? 16.403 -15.385 15.524 1.00 51.88 199 THR A C 1
ATOM 1571 O O . THR A 1 199 ? 15.512 -15.615 16.335 1.00 51.88 199 THR A O 1
ATOM 1574 N N . VAL A 1 200 ? 17.180 -14.309 15.598 1.00 53.59 200 VAL A N 1
ATOM 1575 C CA . VAL A 1 200 ? 16.994 -13.241 16.579 1.00 53.59 200 VAL A CA 1
ATOM 1576 C C . VAL A 1 200 ? 16.119 -12.146 15.975 1.00 53.59 200 VAL A C 1
ATOM 1578 O O . VAL A 1 200 ? 16.542 -11.472 15.033 1.00 53.59 200 VAL A O 1
ATOM 1581 N N . LEU A 1 201 ? 14.920 -11.945 16.525 1.00 56.34 201 LEU A N 1
ATOM 1582 C CA . LEU A 1 201 ? 14.045 -10.834 16.145 1.00 56.34 201 LEU A CA 1
ATOM 1583 C C . LEU A 1 201 ? 14.342 -9.618 17.023 1.00 56.34 201 LEU A C 1
ATOM 1585 O O . LEU A 1 201 ? 14.211 -9.654 18.243 1.00 56.34 201 LEU A O 1
ATOM 1589 N N . HIS A 1 202 ? 14.745 -8.526 16.383 1.00 55.69 202 HIS A N 1
ATOM 1590 C CA . HIS A 1 202 ? 15.045 -7.252 17.031 1.00 55.69 202 HIS A CA 1
ATOM 1591 C C . HIS A 1 202 ? 13.762 -6.443 17.210 1.00 55.69 202 HIS A C 1
ATOM 1593 O O . HIS A 1 202 ? 13.305 -5.864 16.230 1.00 55.69 202 HIS A O 1
ATOM 1599 N N . ARG A 1 203 ? 13.197 -6.357 18.421 1.00 53.53 203 ARG A N 1
ATOM 1600 C CA . ARG A 1 203 ? 11.999 -5.550 18.745 1.00 53.53 203 ARG A CA 1
ATOM 1601 C C . ARG A 1 203 ? 12.396 -4.233 19.426 1.00 53.53 203 ARG A C 1
ATOM 1603 O O . ARG A 1 203 ? 13.244 -4.271 20.313 1.00 53.53 203 ARG A O 1
ATOM 1610 N N . PRO A 1 204 ? 11.839 -3.056 19.080 1.00 55.38 204 PRO A N 1
ATOM 1611 C CA . PRO A 1 204 ? 12.175 -1.796 19.737 1.00 55.38 204 PRO A CA 1
ATOM 1612 C C . PRO A 1 204 ? 11.766 -1.876 21.208 1.00 55.38 204 PRO A C 1
ATOM 1614 O O . PRO A 1 204 ? 10.706 -2.422 21.513 1.00 55.38 204 PRO A O 1
ATOM 1617 N N . LEU A 1 205 ? 12.579 -1.325 22.115 1.00 49.09 205 LEU A N 1
ATOM 1618 C CA . LEU A 1 205 ? 12.245 -1.283 23.543 1.00 49.09 205 LEU A CA 1
ATOM 1619 C C . LEU A 1 205 ? 10.823 -0.743 23.770 1.00 49.09 205 LEU A C 1
ATOM 1621 O O . LEU A 1 205 ? 10.459 0.337 23.287 1.00 49.09 205 LEU A O 1
ATOM 1625 N N . GLU A 1 206 ? 10.026 -1.486 24.538 1.00 43.16 206 GLU A N 1
ATOM 1626 C CA . GLU A 1 206 ? 8.705 -1.032 24.956 1.00 43.16 206 GLU A CA 1
ATOM 1627 C C . GLU A 1 206 ? 8.820 0.312 25.690 1.00 43.16 206 GLU A C 1
ATOM 1629 O O . GLU A 1 206 ? 9.615 0.473 26.614 1.00 43.16 206 GLU A O 1
ATOM 1634 N N . GLY A 1 207 ? 8.027 1.300 25.267 1.00 48.22 207 GLY A N 1
ATOM 1635 C CA . GLY A 1 207 ? 8.061 2.654 25.834 1.00 48.22 207 GLY A CA 1
ATOM 1636 C C . GLY A 1 207 ? 8.543 3.749 24.882 1.00 48.22 207 GLY A C 1
ATOM 1637 O O . GLY A 1 207 ? 8.654 4.898 25.308 1.00 48.22 207 GLY A O 1
ATOM 1638 N N . PHE A 1 208 ? 8.773 3.446 23.599 1.00 46.09 208 PHE A N 1
ATOM 1639 C CA . PHE A 1 208 ? 9.086 4.465 22.594 1.00 46.09 208 PHE A CA 1
ATOM 1640 C C . PHE A 1 208 ? 7.979 5.531 22.493 1.00 46.09 208 PHE A C 1
ATOM 1642 O O . PHE A 1 208 ? 6.880 5.308 21.982 1.00 46.09 208 PHE A O 1
ATOM 1649 N N . VAL A 1 209 ? 8.291 6.730 22.988 1.00 46.00 209 VAL A N 1
ATOM 1650 C CA . VAL A 1 209 ? 7.523 7.958 22.769 1.00 46.00 209 VAL A CA 1
ATOM 1651 C C . VAL A 1 209 ? 8.083 8.606 21.501 1.00 46.00 209 VAL A C 1
ATOM 1653 O O . VAL A 1 209 ? 8.957 9.466 21.557 1.00 46.00 209 VAL A O 1
ATOM 1656 N N . GLY A 1 210 ? 7.610 8.138 20.346 1.00 55.09 210 GLY A N 1
ATOM 1657 C CA . GLY A 1 210 ? 7.949 8.648 19.015 1.00 55.09 210 GLY A CA 1
ATOM 1658 C C . GLY A 1 210 ? 6.791 8.439 18.037 1.00 55.09 210 GLY A C 1
ATOM 1659 O O . GLY A 1 210 ? 5.839 7.719 18.350 1.00 55.09 210 GLY A O 1
ATOM 1660 N N . ALA A 1 211 ? 6.864 9.052 16.851 1.00 57.12 211 ALA A N 1
ATOM 1661 C CA . ALA A 1 211 ? 6.196 8.481 15.677 1.00 57.12 211 ALA A CA 1
ATOM 1662 C C . ALA A 1 211 ? 6.669 7.025 15.520 1.00 57.12 211 ALA A C 1
ATOM 1664 O O . ALA A 1 211 ? 7.762 6.717 15.982 1.00 57.12 211 ALA A O 1
ATOM 1665 N N . VAL A 1 212 ? 5.877 6.128 14.936 1.00 60.25 212 VAL A N 1
ATOM 1666 C CA . VAL A 1 212 ? 6.331 4.754 14.653 1.00 60.25 212 VAL A CA 1
ATOM 1667 C C . VAL A 1 212 ? 7.196 4.811 13.402 1.00 60.25 212 VAL A C 1
ATOM 1669 O O . VAL A 1 212 ? 6.624 5.053 12.343 1.00 60.25 212 VAL A O 1
ATOM 1672 N N . PRO A 1 213 ? 8.533 4.665 13.477 1.00 63.94 213 PRO A N 1
ATOM 1673 C CA . PRO A 1 213 ? 9.311 4.175 12.360 1.00 63.94 213 PRO A CA 1
ATOM 1674 C C . PRO A 1 213 ? 9.177 2.651 12.337 1.00 63.94 213 PRO A C 1
ATOM 1676 O O . PRO A 1 213 ? 9.546 1.978 13.301 1.00 63.94 213 PRO A O 1
ATOM 1679 N N . LEU A 1 214 ? 8.659 2.093 11.248 1.00 70.12 214 LEU A N 1
ATOM 1680 C CA . LEU A 1 214 ? 8.842 0.667 10.993 1.00 70.12 214 LEU A CA 1
ATOM 1681 C C . LEU A 1 214 ? 10.347 0.363 10.856 1.00 70.12 214 LEU A C 1
ATOM 1683 O O . LEU A 1 214 ? 11.092 1.216 10.360 1.00 70.12 214 LEU A O 1
ATOM 1687 N N . PRO A 1 215 ? 10.818 -0.827 11.262 1.00 66.75 215 PRO A N 1
ATOM 1688 C CA . PRO A 1 215 ? 12.227 -1.190 11.149 1.00 66.75 215 PRO A CA 1
ATOM 1689 C C . PRO A 1 215 ? 12.721 -1.183 9.699 1.00 66.75 215 PRO A C 1
ATOM 1691 O O . PRO A 1 215 ? 12.141 -1.843 8.847 1.00 66.75 215 PRO A O 1
ATOM 1694 N N . ASP A 1 216 ? 13.842 -0.513 9.429 1.00 58.34 216 ASP A N 1
ATOM 1695 C CA . ASP A 1 216 ? 14.463 -0.403 8.091 1.00 58.34 216 ASP A CA 1
ATOM 1696 C C . ASP A 1 216 ? 15.114 -1.714 7.596 1.00 58.34 216 ASP A C 1
ATOM 1698 O O . ASP A 1 216 ? 15.849 -1.745 6.619 1.00 58.34 216 ASP A O 1
ATOM 1702 N N . LEU A 1 217 ? 14.881 -2.823 8.301 1.00 56.12 217 LEU A N 1
ATOM 1703 C CA . LEU A 1 217 ? 15.486 -4.122 8.001 1.00 56.12 217 LEU A CA 1
ATOM 1704 C C . LEU A 1 217 ? 14.870 -4.780 6.756 1.00 56.12 217 LEU A C 1
ATOM 1706 O O . LEU A 1 217 ? 15.476 -5.678 6.182 1.00 56.12 217 LEU A O 1
ATOM 1710 N N . SER A 1 218 ? 13.659 -4.368 6.365 1.00 55.25 218 SER A N 1
ATOM 1711 C CA . SER A 1 218 ? 12.939 -4.920 5.207 1.00 55.25 218 SER A CA 1
ATOM 1712 C C . SER A 1 218 ? 11.757 -4.071 4.740 1.00 55.25 218 SER A C 1
ATOM 1714 O O . SER A 1 218 ? 10.833 -4.593 4.112 1.00 55.25 218 SER A O 1
ATOM 1716 N N . ASN A 1 219 ? 11.746 -2.775 5.066 1.00 57.44 219 ASN A N 1
ATOM 1717 C CA . ASN A 1 219 ? 10.776 -1.884 4.443 1.00 57.44 219 ASN A CA 1
ATOM 1718 C C . ASN A 1 219 ? 11.275 -1.565 3.050 1.00 57.44 219 ASN A C 1
ATOM 1720 O O . ASN A 1 219 ? 12.383 -1.057 2.873 1.00 57.44 219 ASN A O 1
ATOM 1724 N N . HIS A 1 220 ? 10.450 -1.865 2.065 1.00 61.53 220 HIS A N 1
ATOM 1725 C CA . HIS A 1 220 ? 10.747 -1.434 0.722 1.00 61.53 220 HIS A CA 1
ATOM 1726 C C . HIS A 1 220 ? 10.427 0.068 0.588 1.00 61.53 220 HIS A C 1
ATOM 1728 O O . HIS A 1 220 ? 9.647 0.625 1.361 1.00 61.53 220 HIS A O 1
ATOM 1734 N N . TRP A 1 221 ? 11.058 0.779 -0.350 1.00 60.41 221 TRP A N 1
ATOM 1735 C CA . TRP A 1 221 ? 10.899 2.243 -0.457 1.00 60.41 221 TRP A CA 1
ATOM 1736 C C . TRP A 1 221 ? 9.474 2.678 -0.845 1.00 60.41 221 TRP A C 1
ATOM 1738 O O . TRP A 1 221 ? 9.140 3.863 -0.771 1.00 60.41 221 TRP A O 1
ATOM 1748 N N . ASP A 1 222 ? 8.657 1.721 -1.281 1.00 61.59 222 ASP A N 1
ATOM 1749 C CA . ASP A 1 222 ? 7.235 1.842 -1.578 1.00 61.59 222 ASP A CA 1
ATOM 1750 C C . ASP A 1 222 ? 6.327 1.429 -0.408 1.00 61.59 222 ASP A C 1
ATOM 1752 O O . ASP A 1 222 ? 5.121 1.290 -0.593 1.00 61.59 222 ASP A O 1
ATOM 1756 N N . GLU A 1 223 ? 6.879 1.284 0.796 1.00 70.50 223 GLU A N 1
ATOM 1757 C CA . GLU A 1 223 ? 6.137 1.178 2.048 1.00 70.50 223 GLU A CA 1
ATOM 1758 C C . GLU A 1 223 ? 6.391 2.419 2.893 1.00 70.50 223 GLU A C 1
ATOM 1760 O O . GLU A 1 223 ? 7.527 2.888 3.039 1.00 70.50 223 GLU A O 1
ATOM 1765 N N . ARG A 1 224 ? 5.339 2.974 3.500 1.00 75.88 224 ARG A N 1
ATOM 1766 C CA . ARG A 1 224 ? 5.560 4.076 4.428 1.00 75.88 224 ARG A CA 1
ATOM 1767 C C . ARG A 1 224 ? 6.091 3.525 5.740 1.00 75.88 224 ARG A C 1
ATOM 1769 O O . ARG A 1 224 ? 5.527 2.622 6.350 1.00 75.88 224 ARG A O 1
ATOM 1776 N N . THR A 1 225 ? 7.150 4.144 6.229 1.00 73.12 225 THR A N 1
ATOM 1777 C CA . THR A 1 225 ? 7.717 3.791 7.529 1.00 73.12 225 THR A CA 1
ATOM 1778 C C . THR A 1 225 ? 7.026 4.514 8.676 1.00 73.12 225 THR A C 1
ATOM 1780 O O . THR A 1 225 ? 7.266 4.157 9.819 1.00 73.12 225 THR A O 1
ATOM 1783 N N . THR A 1 226 ? 6.183 5.519 8.399 1.00 80.75 226 THR A N 1
ATOM 1784 C CA . THR A 1 226 ? 5.490 6.330 9.408 1.00 80.75 226 THR A CA 1
ATOM 1785 C C . THR A 1 226 ? 4.214 6.980 8.860 1.00 80.75 226 THR A C 1
ATOM 1787 O O . THR A 1 226 ? 4.139 7.321 7.680 1.00 80.75 226 THR A O 1
ATOM 1790 N N . ALA A 1 227 ? 3.239 7.256 9.733 1.00 83.94 227 ALA A N 1
ATOM 1791 C CA . ALA A 1 227 ? 2.001 7.979 9.410 1.00 83.94 227 ALA A CA 1
ATOM 1792 C C . ALA A 1 227 ? 2.194 9.404 8.876 1.00 83.94 227 ALA A C 1
ATOM 1794 O O . ALA A 1 227 ? 1.310 9.951 8.215 1.00 83.94 227 ALA A O 1
ATOM 1795 N N . LEU A 1 228 ? 3.333 10.032 9.178 1.00 81.12 228 LEU A N 1
ATOM 1796 C CA . LEU A 1 228 ? 3.637 11.382 8.701 1.00 81.12 228 LEU A CA 1
ATOM 1797 C C . LEU A 1 228 ? 4.098 11.399 7.236 1.00 81.12 228 LEU A C 1
ATOM 1799 O O . LEU A 1 228 ? 4.037 12.448 6.591 1.00 81.12 228 LEU A O 1
ATOM 1803 N N . ALA A 1 229 ? 4.533 10.257 6.698 1.00 74.75 229 ALA A N 1
ATOM 1804 C CA . ALA A 1 229 ? 4.902 10.140 5.297 1.00 74.75 229 ALA A CA 1
ATOM 1805 C C . ALA A 1 229 ? 3.646 10.155 4.397 1.00 74.75 229 ALA A C 1
ATOM 1807 O O . ALA A 1 229 ? 2.537 9.824 4.835 1.00 74.75 229 ALA A O 1
ATOM 1808 N N . PRO A 1 230 ? 3.766 10.580 3.126 1.00 74.19 230 PRO A N 1
ATOM 1809 C CA . PRO A 1 230 ? 2.709 10.373 2.141 1.00 74.19 230 PRO A CA 1
ATOM 1810 C C . PRO A 1 230 ? 2.333 8.882 2.030 1.00 74.19 230 PRO A C 1
ATOM 1812 O O . PRO A 1 230 ? 3.231 8.049 2.143 1.00 74.19 230 PRO A O 1
ATOM 1815 N N . PRO A 1 231 ? 1.051 8.540 1.785 1.00 73.00 231 PRO A N 1
ATOM 1816 C CA . PRO A 1 231 ? 0.644 7.165 1.494 1.00 73.00 231 PRO A CA 1
ATOM 1817 C C . PRO A 1 231 ? 1.468 6.585 0.346 1.00 73.00 231 PRO A C 1
ATOM 1819 O O . PRO A 1 231 ? 1.701 7.271 -0.662 1.00 73.00 231 PRO A O 1
ATOM 1822 N N . ALA A 1 232 ? 1.948 5.358 0.525 1.00 70.00 232 ALA A N 1
ATOM 1823 C CA . ALA A 1 232 ? 2.961 4.812 -0.362 1.00 70.00 232 ALA A CA 1
ATOM 1824 C C . ALA A 1 232 ? 2.378 4.414 -1.728 1.00 70.00 232 ALA A C 1
ATOM 1826 O O . ALA A 1 232 ? 2.988 4.697 -2.759 1.00 70.00 232 ALA A O 1
ATOM 1827 N N . ASP A 1 233 ? 1.133 3.925 -1.741 1.00 67.19 233 ASP A N 1
ATOM 1828 C CA . ASP A 1 233 ? 0.326 3.666 -2.942 1.00 67.19 233 ASP A CA 1
ATOM 1829 C C . ASP A 1 233 ? 0.345 4.857 -3.924 1.00 67.19 233 ASP A C 1
ATOM 1831 O O . ASP A 1 233 ? 0.747 4.742 -5.085 1.00 67.19 233 ASP A O 1
ATOM 1835 N N . ARG A 1 234 ? 0.035 6.058 -3.435 1.00 65.81 234 ARG A N 1
ATOM 1836 C CA . ARG A 1 234 ? 0.039 7.285 -4.241 1.00 65.81 234 ARG A CA 1
ATOM 1837 C C . ARG A 1 234 ? 1.437 7.799 -4.528 1.00 65.81 234 ARG A C 1
ATOM 1839 O O . ARG A 1 234 ? 1.652 8.426 -5.567 1.00 65.81 234 ARG A O 1
ATOM 1846 N N . TYR A 1 235 ? 2.383 7.622 -3.609 1.00 67.31 235 TYR A N 1
ATOM 1847 C CA . TYR A 1 235 ? 3.758 8.069 -3.819 1.00 67.31 235 TY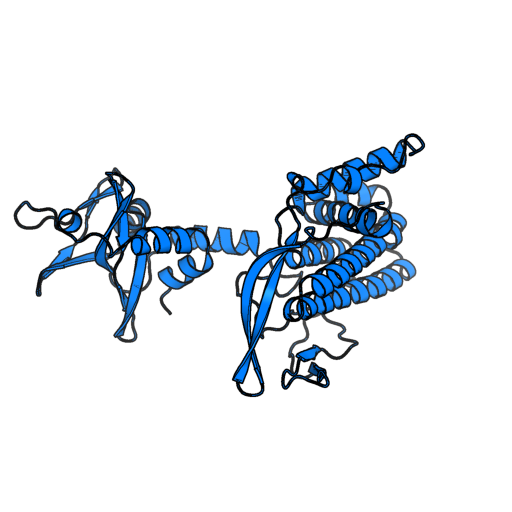R A CA 1
ATOM 1848 C C . TYR A 1 235 ? 4.392 7.340 -5.003 1.00 67.31 235 TYR A C 1
ATOM 1850 O O . TYR A 1 235 ? 4.985 7.987 -5.869 1.00 67.31 235 TYR A O 1
ATOM 1858 N N . VAL A 1 236 ? 4.201 6.026 -5.068 1.00 67.00 236 VAL A N 1
ATOM 1859 C CA . VAL A 1 236 ? 4.757 5.140 -6.090 1.00 67.00 236 VAL A CA 1
ATOM 1860 C C . VAL A 1 236 ? 4.102 5.390 -7.433 1.00 67.00 236 VAL A C 1
ATOM 1862 O O . VAL A 1 236 ? 4.809 5.623 -8.409 1.00 67.00 236 VAL A O 1
ATOM 1865 N N . GLU A 1 237 ? 2.771 5.484 -7.486 1.00 71.06 237 GLU A N 1
ATOM 1866 C CA . GLU A 1 237 ? 2.064 5.889 -8.704 1.00 71.06 237 GLU A CA 1
ATOM 1867 C C . GLU A 1 237 ? 2.557 7.243 -9.226 1.00 71.06 237 GLU A C 1
ATOM 1869 O O . GLU A 1 237 ? 2.803 7.416 -10.421 1.00 71.06 237 GLU A O 1
ATOM 1874 N N . ASN A 1 238 ? 2.727 8.226 -8.339 1.00 72.81 238 ASN A N 1
ATOM 1875 C CA . ASN A 1 238 ? 3.241 9.540 -8.715 1.00 72.81 238 ASN A CA 1
ATOM 1876 C C . ASN A 1 238 ? 4.718 9.492 -9.108 1.00 72.81 238 ASN A C 1
ATOM 1878 O O . ASN A 1 238 ? 5.165 10.308 -9.916 1.00 72.81 238 ASN A O 1
ATOM 1882 N N . LEU A 1 239 ? 5.501 8.580 -8.538 1.00 73.38 239 LEU A N 1
ATOM 1883 C CA . LEU A 1 239 ? 6.893 8.384 -8.910 1.00 73.38 239 LEU A CA 1
ATOM 1884 C C . LEU A 1 239 ? 7.000 7.729 -10.285 1.00 73.38 239 LEU A C 1
ATOM 1886 O O . LEU A 1 239 ? 7.749 8.243 -11.106 1.00 73.38 239 LEU A O 1
ATOM 1890 N N . VAL A 1 240 ? 6.193 6.708 -10.583 1.00 78.62 240 VAL A N 1
ATOM 1891 C CA . VAL A 1 240 ? 6.070 6.118 -11.925 1.00 78.62 240 VAL A CA 1
ATOM 1892 C C . VAL A 1 240 ? 5.594 7.162 -12.926 1.00 78.62 240 VAL A C 1
ATOM 1894 O O . VAL A 1 240 ? 6.218 7.336 -13.965 1.00 78.62 240 VAL A O 1
ATOM 1897 N N . LYS A 1 241 ? 4.548 7.940 -12.612 1.00 83.31 241 LYS A N 1
ATOM 1898 C CA . LYS A 1 241 ? 4.065 9.024 -13.490 1.00 83.31 241 LYS A CA 1
ATOM 1899 C C . LYS A 1 241 ? 5.136 10.074 -13.774 1.00 83.31 241 LYS A C 1
ATOM 1901 O O . LYS A 1 241 ? 5.174 10.596 -14.885 1.00 83.31 241 LYS A O 1
ATOM 1906 N N . ARG A 1 242 ? 5.981 10.399 -12.790 1.00 82.12 242 ARG A N 1
ATOM 1907 C CA . ARG A 1 242 ? 7.144 11.280 -12.981 1.00 82.12 242 ARG A CA 1
ATOM 1908 C C . ARG A 1 242 ? 8.210 10.596 -13.836 1.00 82.12 242 ARG A C 1
ATOM 1910 O O . ARG A 1 242 ? 8.616 11.155 -14.842 1.00 82.12 242 ARG A O 1
ATOM 1917 N N . LYS A 1 243 ? 8.574 9.355 -13.517 1.00 81.88 243 LYS A N 1
ATOM 1918 C CA . LYS A 1 243 ? 9.607 8.590 -14.229 1.00 81.88 243 LYS A CA 1
ATOM 1919 C C . LYS A 1 243 ? 9.241 8.239 -15.668 1.00 81.88 243 LYS A C 1
ATOM 1921 O O . LYS A 1 243 ? 10.129 8.179 -16.501 1.00 81.88 243 LYS A O 1
ATOM 1926 N N . ASN A 1 244 ? 7.953 8.119 -15.978 1.00 83.50 244 ASN A N 1
ATOM 1927 C CA . ASN A 1 244 ? 7.428 8.015 -17.342 1.00 83.50 244 ASN A CA 1
ATOM 1928 C C . ASN A 1 244 ? 7.688 9.265 -18.196 1.00 83.50 244 ASN A C 1
ATOM 1930 O O . ASN A 1 244 ? 7.532 9.199 -19.414 1.00 83.50 244 ASN A O 1
ATOM 1934 N N . LYS A 1 245 ? 7.976 10.409 -17.563 1.00 84.94 245 LYS A N 1
ATOM 1935 C CA . LYS A 1 245 ? 8.259 11.690 -18.225 1.00 84.94 245 LYS A CA 1
ATOM 1936 C C . LYS A 1 245 ? 9.747 12.033 -18.226 1.00 84.94 245 LYS A C 1
ATOM 1938 O O . LYS A 1 245 ? 10.177 12.775 -19.100 1.00 84.94 245 LYS A O 1
ATOM 1943 N N . ASP A 1 246 ? 10.497 11.537 -17.247 1.00 87.00 246 ASP A N 1
ATOM 1944 C CA . ASP A 1 246 ? 11.950 11.692 -17.193 1.00 87.00 246 ASP A CA 1
ATOM 1945 C C . ASP A 1 246 ? 12.598 10.837 -18.281 1.00 87.00 246 ASP A C 1
ATOM 1947 O O . ASP A 1 246 ? 12.156 9.714 -18.504 1.00 87.00 246 ASP A O 1
ATOM 1951 N N . VAL A 1 247 ? 13.682 11.307 -18.897 1.00 86.81 247 VAL A N 1
ATOM 1952 C CA . VAL A 1 247 ? 14.509 10.441 -19.749 1.00 86.81 247 VAL A CA 1
ATOM 1953 C C . VAL A 1 247 ? 15.168 9.331 -18.910 1.00 86.81 247 VAL A C 1
ATOM 1955 O O . VAL A 1 247 ? 15.403 9.536 -17.711 1.00 86.81 247 VAL A O 1
ATOM 1958 N N . PRO A 1 248 ? 15.427 8.143 -19.482 1.00 89.56 248 PRO A N 1
ATOM 1959 C CA . PRO A 1 248 ? 16.134 7.085 -18.772 1.00 89.56 248 PRO A CA 1
ATOM 1960 C C . PRO A 1 248 ? 17.574 7.471 -18.400 1.00 89.56 248 PRO A C 1
ATOM 1962 O O . PRO A 1 248 ? 18.146 8.402 -18.961 1.00 89.56 248 PRO A O 1
ATOM 1965 N N . ALA A 1 249 ? 18.169 6.744 -17.454 1.00 85.44 249 ALA A N 1
ATOM 1966 C CA . ALA A 1 249 ? 19.587 6.870 -17.119 1.00 85.44 249 ALA A CA 1
ATOM 1967 C C . ALA A 1 249 ? 20.510 6.328 -18.221 1.00 85.44 249 ALA A C 1
ATOM 1969 O O . ALA A 1 249 ? 20.084 5.506 -19.028 1.00 85.44 249 ALA A O 1
ATOM 1970 N N . GLY A 1 250 ? 21.773 6.767 -18.212 1.00 86.12 250 GLY A N 1
ATOM 1971 C CA . GLY A 1 250 ? 22.764 6.495 -19.262 1.00 86.12 250 GLY A CA 1
ATOM 1972 C C . GLY A 1 250 ? 22.684 7.499 -20.414 1.00 86.12 250 GLY A C 1
ATOM 1973 O O . GLY A 1 250 ? 21.731 8.268 -20.502 1.00 86.12 250 GLY A O 1
ATOM 1974 N N . GLU A 1 251 ? 23.687 7.515 -21.290 1.00 88.56 251 GLU A N 1
ATOM 1975 C CA . GLU A 1 251 ? 23.705 8.422 -22.452 1.00 88.56 251 GLU A CA 1
ATOM 1976 C C . GLU A 1 251 ? 22.777 7.941 -23.576 1.00 88.56 251 GLU A C 1
ATOM 1978 O O . GLU A 1 251 ? 22.132 8.745 -24.252 1.00 88.56 251 GLU A O 1
ATOM 1983 N N . LYS A 1 252 ? 22.689 6.619 -23.751 1.00 93.25 252 LYS A N 1
ATOM 1984 C CA . LYS A 1 252 ? 21.870 5.945 -24.762 1.00 93.25 252 LYS A CA 1
ATOM 1985 C C . LYS A 1 252 ? 21.542 4.518 -24.328 1.00 93.25 252 LYS A C 1
ATOM 1987 O O . LYS A 1 252 ? 22.232 3.946 -23.488 1.00 93.25 252 LYS A O 1
ATOM 1992 N N . ARG A 1 253 ? 20.515 3.925 -24.934 1.00 94.56 253 ARG A N 1
ATOM 1993 C CA . ARG A 1 253 ? 20.117 2.523 -24.721 1.00 94.56 253 ARG A CA 1
ATOM 1994 C C . ARG A 1 253 ? 20.324 1.681 -25.971 1.00 94.56 253 ARG A C 1
ATOM 1996 O O . ARG A 1 253 ? 19.861 2.062 -27.044 1.00 94.56 253 ARG A O 1
ATOM 2003 N N . PHE A 1 254 ? 20.930 0.510 -25.811 1.00 95.06 254 PHE A N 1
ATOM 2004 C CA . PHE A 1 254 ? 21.056 -0.486 -26.867 1.00 95.06 254 PHE A CA 1
ATOM 2005 C C . PHE A 1 254 ? 19.812 -1.366 -26.901 1.00 95.06 254 PHE A C 1
ATOM 2007 O O . PHE A 1 254 ? 19.393 -1.923 -25.885 1.00 95.06 254 PHE A O 1
ATOM 2014 N N . VAL A 1 255 ? 19.199 -1.473 -28.074 1.00 95.88 255 VAL A N 1
ATOM 2015 C CA . VAL A 1 255 ? 18.055 -2.337 -28.339 1.00 95.88 255 VAL A CA 1
ATOM 2016 C C . VAL A 1 255 ? 18.577 -3.638 -28.924 1.00 95.88 255 VAL A C 1
ATOM 2018 O O . VAL A 1 255 ? 19.120 -3.650 -30.027 1.00 95.88 255 VAL A O 1
ATOM 2021 N N . THR A 1 256 ? 18.403 -4.733 -28.190 1.00 93.56 256 THR A N 1
ATOM 2022 C CA . THR A 1 256 ? 18.934 -6.043 -28.591 1.00 93.56 256 THR A CA 1
ATOM 2023 C C . THR A 1 256 ? 17.841 -7.031 -28.966 1.00 93.56 256 THR A C 1
ATOM 2025 O O . THR A 1 256 ? 18.091 -7.936 -29.751 1.00 93.56 256 THR A O 1
ATOM 2028 N N . HIS A 1 257 ? 16.621 -6.857 -28.450 1.00 93.62 257 HIS A N 1
ATOM 2029 C CA . HIS A 1 257 ? 15.515 -7.769 -28.731 1.00 93.62 257 HIS A CA 1
ATOM 2030 C C . HIS A 1 257 ? 14.188 -7.031 -28.906 1.00 93.62 257 HIS A C 1
ATOM 2032 O O . HIS A 1 257 ? 13.919 -6.023 -28.240 1.00 93.62 257 HIS A O 1
ATOM 2038 N N . LYS A 1 258 ? 13.315 -7.595 -29.746 1.00 93.69 258 LYS A N 1
ATOM 2039 C CA . LYS A 1 258 ? 11.906 -7.187 -29.845 1.00 93.69 258 LYS A CA 1
ATOM 2040 C C . LYS A 1 258 ? 11.019 -8.070 -28.971 1.00 93.69 258 LYS A C 1
ATOM 2042 O O . LYS A 1 258 ? 11.241 -9.273 -28.835 1.00 93.69 258 LYS A O 1
ATOM 2047 N N . ILE A 1 259 ? 9.978 -7.480 -28.396 1.00 92.88 259 ILE A N 1
ATOM 2048 C CA . ILE A 1 259 ? 8.987 -8.182 -27.575 1.00 92.88 259 ILE A CA 1
ATOM 2049 C C . ILE A 1 259 ? 7.690 -8.244 -28.365 1.00 92.88 259 ILE A C 1
ATOM 2051 O O . ILE A 1 259 ? 7.100 -7.215 -28.698 1.00 92.88 259 ILE A O 1
ATOM 2055 N N . VAL A 1 260 ? 7.250 -9.463 -28.661 1.00 90.50 260 VAL A N 1
ATOM 2056 C CA . VAL A 1 260 ? 6.075 -9.737 -29.491 1.00 90.50 260 VAL A CA 1
ATOM 2057 C C . VAL A 1 260 ? 4.947 -10.269 -28.612 1.00 90.50 260 VAL A C 1
ATOM 2059 O O . VAL A 1 260 ? 5.169 -11.121 -27.756 1.00 90.50 260 VAL A O 1
ATOM 2062 N N . SER A 1 261 ? 3.729 -9.777 -28.833 1.00 88.88 261 SER A N 1
ATOM 2063 C CA . SER A 1 261 ? 2.504 -10.341 -28.265 1.00 88.88 261 SER A CA 1
ATOM 2064 C C . SER A 1 261 ? 1.492 -10.555 -29.387 1.00 88.88 261 SER A C 1
ATOM 2066 O O . SER A 1 261 ? 1.148 -9.626 -30.124 1.00 88.88 261 SER A O 1
ATOM 2068 N N . GLY A 1 262 ? 1.054 -11.802 -29.570 1.00 85.88 262 GLY A N 1
ATOM 2069 C CA . GLY A 1 262 ? 0.273 -12.196 -30.741 1.00 85.88 262 GLY A CA 1
ATOM 2070 C C . GLY A 1 262 ? 1.058 -11.967 -32.037 1.00 85.88 262 GLY A C 1
ATOM 2071 O O . GLY A 1 262 ? 2.134 -12.527 -32.218 1.00 85.88 262 GLY A O 1
ATOM 2072 N N . GLN A 1 263 ? 0.516 -11.143 -32.938 1.00 83.12 263 GLN A N 1
ATOM 2073 C CA . GLN A 1 263 ? 1.148 -10.806 -34.224 1.00 83.12 263 GLN A CA 1
ATOM 2074 C C . GLN A 1 263 ? 1.903 -9.465 -34.216 1.00 83.12 263 GLN A C 1
ATOM 2076 O O . GLN A 1 263 ? 2.452 -9.073 -35.243 1.00 83.12 263 GLN A O 1
ATOM 2081 N N . GLY A 1 264 ? 1.914 -8.737 -33.093 1.00 88.31 264 GLY A N 1
ATOM 2082 C CA . GLY A 1 264 ? 2.449 -7.377 -33.020 1.00 88.31 264 GLY A CA 1
ATOM 2083 C C . GLY A 1 264 ? 3.646 -7.240 -32.085 1.00 88.31 264 GLY A C 1
ATOM 2084 O O . GLY A 1 264 ? 3.726 -7.908 -31.054 1.00 88.31 264 GLY A O 1
ATOM 2085 N N . VAL A 1 265 ? 4.554 -6.321 -32.418 1.00 91.69 265 VAL A N 1
ATOM 2086 C CA . VAL A 1 265 ? 5.602 -5.867 -31.494 1.00 91.69 265 VAL A CA 1
ATOM 2087 C C . VAL A 1 265 ? 4.969 -4.926 -30.471 1.00 91.69 265 VAL A C 1
ATOM 2089 O O . VAL A 1 265 ? 4.364 -3.920 -30.835 1.00 91.69 265 VAL A O 1
ATOM 2092 N N . VAL A 1 266 ? 5.091 -5.263 -29.188 1.00 93.25 266 VAL A N 1
ATOM 2093 C CA . VAL A 1 266 ? 4.533 -4.475 -28.073 1.00 93.25 266 VAL A CA 1
ATOM 2094 C C . VAL A 1 266 ? 5.592 -3.673 -27.322 1.00 93.25 266 VAL A C 1
ATOM 2096 O O . VAL A 1 266 ? 5.264 -2.719 -26.611 1.00 93.25 266 VAL A O 1
ATOM 2099 N N . GLY A 1 267 ? 6.859 -4.049 -27.470 1.00 94.56 267 GLY A N 1
ATOM 2100 C CA . GLY A 1 267 ? 7.966 -3.438 -26.758 1.00 94.56 267 GLY A CA 1
ATOM 2101 C C . GLY A 1 267 ? 9.311 -3.942 -27.238 1.00 94.56 267 GLY A C 1
ATOM 2102 O O . GLY A 1 267 ? 9.402 -4.731 -28.178 1.00 94.56 267 GLY A O 1
ATOM 2103 N N . TYR A 1 268 ? 10.348 -3.471 -26.568 1.00 95.50 268 TYR A N 1
ATOM 2104 C CA . TYR A 1 268 ? 11.725 -3.844 -26.831 1.00 95.50 268 TYR A CA 1
ATOM 2105 C C . TYR A 1 268 ? 12.474 -4.002 -25.511 1.00 95.50 268 TYR A C 1
ATOM 2107 O O . TYR A 1 268 ? 12.050 -3.491 -24.468 1.00 95.50 268 TYR A O 1
ATOM 2115 N N . SER A 1 269 ? 13.589 -4.713 -25.565 1.00 94.25 269 SER A N 1
ATOM 2116 C CA . SER A 1 269 ? 14.515 -4.843 -24.447 1.00 94.25 269 SER A CA 1
ATOM 2117 C C . SER A 1 269 ? 15.952 -4.755 -24.927 1.00 94.25 269 SER A C 1
ATOM 2119 O O . SER A 1 269 ? 16.257 -5.041 -26.088 1.00 94.25 269 SER A O 1
ATOM 2121 N N . GLY A 1 270 ? 16.836 -4.428 -24.000 1.00 93.31 270 GLY A N 1
ATOM 2122 C CA . GLY A 1 270 ? 18.267 -4.511 -24.215 1.00 93.31 270 GLY A CA 1
ATOM 2123 C C . GLY A 1 270 ? 19.021 -4.023 -23.004 1.00 93.31 270 GLY A C 1
ATOM 2124 O O . GLY A 1 270 ? 18.591 -4.293 -21.882 1.00 93.31 270 GLY A O 1
ATOM 2125 N N . ASP A 1 271 ? 20.130 -3.338 -23.223 1.00 92.12 271 ASP A N 1
ATOM 2126 C CA . ASP A 1 271 ? 21.021 -2.893 -22.165 1.00 92.12 271 ASP A CA 1
ATOM 2127 C C . ASP A 1 271 ? 21.351 -1.399 -22.260 1.00 92.12 271 ASP A C 1
ATOM 2129 O O . ASP A 1 271 ? 21.118 -0.730 -23.270 1.00 92.12 271 ASP A O 1
ATOM 2133 N N . VAL A 1 272 ? 21.791 -0.850 -21.135 1.00 91.25 272 VAL A N 1
ATOM 2134 C CA . VAL A 1 272 ? 22.352 0.490 -21.017 1.00 91.25 272 VAL A CA 1
ATOM 2135 C C . VAL A 1 272 ? 23.677 0.386 -20.296 1.00 91.25 272 VAL A C 1
ATOM 2137 O O . VAL A 1 272 ? 23.773 -0.302 -19.279 1.00 91.25 272 VAL A O 1
ATOM 2140 N N . GLU A 1 273 ? 24.675 1.082 -20.816 1.00 86.25 273 GLU A N 1
ATOM 2141 C CA . GLU A 1 273 ? 25.938 1.271 -20.124 1.00 86.25 273 GLU A CA 1
ATOM 2142 C C . GLU A 1 273 ? 25.769 2.385 -19.085 1.00 86.25 273 GLU A C 1
ATOM 2144 O O . GLU A 1 273 ? 25.328 3.501 -19.388 1.00 86.25 273 GLU A O 1
ATOM 2149 N N . THR A 1 274 ? 26.051 2.067 -17.826 1.00 76.81 274 THR A N 1
ATOM 2150 C CA . THR A 1 274 ? 26.021 3.037 -16.733 1.00 76.81 274 THR A CA 1
ATOM 2151 C C . THR A 1 274 ? 27.301 3.871 -16.717 1.00 76.81 274 THR A C 1
ATOM 2153 O O . THR A 1 274 ? 28.315 3.519 -17.313 1.00 76.81 274 THR A O 1
ATOM 2156 N N . ALA A 1 275 ? 27.305 4.962 -15.946 1.00 74.31 275 ALA A N 1
ATOM 2157 C CA . ALA A 1 275 ? 28.512 5.767 -15.735 1.00 74.31 275 ALA A CA 1
ATOM 2158 C C . ALA A 1 275 ? 29.672 4.981 -15.083 1.00 74.31 275 ALA A C 1
ATOM 2160 O O . ALA A 1 275 ? 30.812 5.440 -15.106 1.00 74.31 275 ALA A O 1
ATOM 2161 N N . THR A 1 276 ? 29.388 3.817 -14.485 1.00 75.00 276 THR A N 1
ATOM 2162 C CA . THR A 1 276 ? 30.378 2.904 -13.897 1.00 75.00 276 THR A CA 1
ATOM 2163 C C . THR A 1 276 ? 30.911 1.868 -14.895 1.00 75.00 276 THR A C 1
ATOM 2165 O O . THR A 1 276 ? 31.791 1.093 -14.527 1.00 75.00 276 THR A O 1
ATOM 2168 N N . GLY A 1 277 ? 30.424 1.861 -16.144 1.00 76.50 277 GLY A N 1
ATOM 2169 C CA . GLY A 1 277 ? 30.763 0.862 -17.164 1.00 76.50 277 GLY A CA 1
ATOM 2170 C C . GLY A 1 277 ? 30.054 -0.483 -16.966 1.00 76.50 277 GLY A C 1
ATOM 2171 O O . GLY A 1 277 ? 30.455 -1.490 -17.545 1.00 76.50 277 GLY A O 1
ATOM 2172 N N . GLU A 1 278 ? 29.024 -0.535 -16.117 1.00 78.88 278 GLU A N 1
ATOM 2173 C CA . GLU A 1 278 ? 28.206 -1.732 -15.927 1.00 78.88 278 GLU A CA 1
ATOM 2174 C C . GLU A 1 278 ? 27.067 -1.759 -16.952 1.00 78.88 278 GLU A C 1
ATOM 2176 O O . GLU A 1 278 ? 26.461 -0.733 -17.261 1.00 78.88 278 GLU A O 1
ATOM 2181 N N . HIS A 1 279 ? 26.735 -2.949 -17.458 1.00 81.94 279 HIS A N 1
ATOM 2182 C CA . HIS A 1 279 ? 25.583 -3.123 -18.340 1.00 81.94 279 HIS A CA 1
ATOM 2183 C C . HIS A 1 279 ? 24.339 -3.453 -17.523 1.00 81.94 279 HIS A C 1
ATOM 2185 O O . HIS A 1 279 ? 24.266 -4.476 -16.838 1.00 81.94 279 HIS A O 1
ATOM 2191 N N . MET A 1 280 ? 23.322 -2.608 -17.643 1.00 83.25 280 MET A N 1
ATOM 2192 C CA . MET A 1 280 ? 22.026 -2.821 -17.018 1.00 83.25 280 MET A CA 1
ATOM 2193 C C . MET A 1 280 ? 20.967 -3.169 -18.049 1.00 83.25 280 MET A C 1
ATOM 2195 O O . MET A 1 280 ? 20.717 -2.415 -18.984 1.00 83.25 280 MET A O 1
ATOM 2199 N N . ALA A 1 281 ? 20.275 -4.286 -17.838 1.00 89.38 281 ALA A N 1
ATOM 2200 C CA . ALA A 1 281 ? 19.192 -4.693 -18.721 1.00 89.38 281 ALA A CA 1
ATOM 2201 C C . ALA A 1 281 ? 17.901 -3.884 -18.477 1.00 89.38 281 ALA A C 1
ATOM 2203 O O . ALA A 1 281 ? 17.488 -3.689 -17.331 1.00 89.38 281 ALA A O 1
ATOM 2204 N N . TRP A 1 282 ? 17.209 -3.508 -19.551 1.00 92.19 282 TRP A N 1
ATOM 2205 C CA . TRP A 1 282 ? 15.939 -2.779 -19.535 1.00 92.19 282 TRP A CA 1
ATOM 2206 C C . TRP A 1 282 ? 14.884 -3.438 -20.437 1.00 92.19 282 TRP A C 1
ATOM 2208 O O . TRP A 1 282 ? 15.204 -4.195 -21.354 1.00 92.19 282 TRP A O 1
ATOM 2218 N N . VAL A 1 283 ? 13.608 -3.154 -20.163 1.00 93.19 283 VAL A N 1
ATOM 2219 C CA . VAL A 1 283 ? 12.456 -3.583 -20.967 1.00 93.19 283 VAL A CA 1
ATOM 2220 C C . VAL A 1 283 ? 11.363 -2.516 -20.948 1.00 93.19 283 VAL A C 1
ATOM 2222 O O . VAL A 1 283 ? 10.959 -2.062 -19.881 1.00 93.19 283 VAL A O 1
ATOM 2225 N N . GLU A 1 284 ? 10.874 -2.098 -22.117 1.00 94.56 284 GLU A N 1
ATOM 2226 C CA . GLU A 1 284 ? 9.864 -1.036 -22.226 1.00 94.56 284 GLU A CA 1
ATOM 2227 C C . GLU A 1 284 ? 8.916 -1.234 -23.417 1.00 94.56 284 GLU A C 1
ATOM 2229 O O . GLU A 1 284 ? 9.267 -1.827 -24.439 1.00 94.56 284 GLU A O 1
ATOM 2234 N N . ARG A 1 285 ? 7.698 -0.682 -23.313 1.00 94.88 285 ARG A N 1
ATOM 2235 C CA . ARG A 1 285 ? 6.759 -0.619 -24.445 1.00 94.88 285 ARG A CA 1
ATOM 2236 C C . ARG A 1 285 ? 7.256 0.336 -25.524 1.00 94.88 285 ARG A C 1
ATOM 2238 O O . ARG A 1 285 ? 7.816 1.389 -25.216 1.00 94.88 285 ARG A O 1
ATOM 2245 N N . SER A 1 286 ? 6.907 0.055 -26.780 1.00 95.06 286 SER A N 1
ATOM 2246 C CA . SER A 1 286 ? 7.279 0.902 -27.925 1.00 95.06 286 SER A CA 1
ATOM 2247 C C . SER A 1 286 ? 6.816 2.356 -27.750 1.00 95.06 286 SER A C 1
ATOM 2249 O O . SER A 1 286 ? 7.544 3.289 -28.071 1.00 95.06 286 SER A O 1
ATOM 2251 N N . ALA A 1 287 ? 5.643 2.565 -27.141 1.00 94.25 287 ALA A N 1
ATOM 2252 C CA . ALA A 1 287 ? 5.107 3.895 -26.851 1.00 94.25 287 ALA A CA 1
ATOM 2253 C C . ALA A 1 287 ? 5.896 4.682 -25.783 1.00 94.25 287 ALA A C 1
ATOM 2255 O O . ALA A 1 287 ? 5.822 5.912 -25.757 1.00 94.25 287 ALA A O 1
ATOM 2256 N N . GLN A 1 288 ? 6.605 4.014 -24.867 1.00 94.38 288 GLN A N 1
ATOM 2257 C CA . GLN A 1 288 ? 7.492 4.696 -23.917 1.00 94.38 288 GLN A CA 1
ATOM 2258 C C . GLN A 1 288 ? 8.788 5.112 -24.619 1.00 94.38 288 GLN A C 1
ATOM 2260 O O . GLN A 1 288 ? 9.108 6.295 -24.604 1.00 94.38 288 GLN A O 1
ATOM 2265 N N . ILE A 1 289 ? 9.427 4.194 -25.349 1.00 95.75 289 ILE A N 1
ATOM 2266 C CA . ILE A 1 289 ? 10.637 4.471 -26.141 1.00 95.75 289 ILE A CA 1
ATOM 2267 C C . ILE A 1 289 ? 10.402 5.627 -27.125 1.00 95.75 289 ILE A C 1
ATOM 2269 O O . ILE A 1 289 ? 11.198 6.556 -27.209 1.00 95.75 289 ILE A O 1
ATOM 2273 N N . ALA A 1 290 ? 9.260 5.636 -27.822 1.00 95.31 290 ALA A N 1
ATOM 2274 C CA . ALA A 1 290 ? 8.914 6.712 -28.747 1.00 95.31 290 ALA A CA 1
ATOM 2275 C C . ALA A 1 290 ? 8.788 8.083 -28.058 1.00 95.31 290 ALA A C 1
ATOM 2277 O O . ALA A 1 290 ? 9.145 9.105 -28.643 1.00 95.31 290 ALA A O 1
ATOM 2278 N N . ARG A 1 291 ? 8.283 8.125 -26.818 1.00 94.12 291 ARG A N 1
ATOM 2279 C CA . ARG A 1 291 ? 8.215 9.364 -26.028 1.00 94.12 291 ARG A CA 1
ATOM 2280 C C . ARG A 1 291 ? 9.596 9.816 -25.575 1.00 94.12 291 ARG A C 1
ATOM 2282 O O . ARG A 1 291 ? 9.875 11.008 -25.644 1.00 94.12 291 ARG A O 1
ATOM 2289 N N . ASP A 1 292 ? 10.445 8.880 -25.177 1.00 94.94 292 ASP A N 1
ATOM 2290 C CA . ASP A 1 292 ? 11.808 9.164 -24.734 1.00 94.94 292 ASP A CA 1
ATOM 2291 C C . ASP A 1 292 ? 12.659 9.720 -25.886 1.00 94.94 292 ASP A C 1
ATOM 2293 O O . ASP A 1 292 ? 13.325 10.740 -25.716 1.00 94.94 292 ASP A O 1
ATOM 2297 N N . ILE A 1 293 ? 12.533 9.149 -27.091 1.00 95.75 293 ILE A N 1
ATOM 2298 C CA . ILE A 1 293 ? 13.170 9.668 -28.314 1.00 95.75 293 ILE A CA 1
ATOM 2299 C C . ILE A 1 293 ? 12.720 11.101 -28.608 1.00 95.75 293 ILE A C 1
ATOM 2301 O O . ILE A 1 293 ? 13.541 11.975 -28.880 1.00 95.75 293 ILE A O 1
ATOM 2305 N N . ARG A 1 294 ? 11.418 11.389 -28.496 1.00 93.31 294 ARG A N 1
ATOM 2306 C CA . ARG A 1 294 ? 10.895 12.757 -28.677 1.00 93.31 294 ARG A CA 1
ATOM 2307 C C . ARG A 1 294 ? 11.362 13.729 -27.596 1.00 93.31 294 ARG A C 1
ATOM 2309 O O . ARG A 1 294 ? 11.432 14.925 -27.857 1.00 93.31 294 ARG A O 1
ATOM 2316 N N . ALA A 1 295 ? 11.668 13.230 -26.401 1.00 91.50 295 ALA A N 1
ATOM 2317 C CA . ALA A 1 295 ? 12.285 14.007 -25.331 1.00 91.50 295 ALA A CA 1
ATOM 2318 C C . ALA A 1 295 ? 13.803 14.203 -25.533 1.00 91.50 295 ALA A C 1
ATOM 2320 O O . ALA A 1 295 ? 14.436 14.873 -24.721 1.00 91.50 295 ALA A O 1
ATOM 2321 N N . GLY A 1 296 ? 14.374 13.660 -26.615 1.00 93.44 296 GLY A N 1
ATOM 2322 C CA . GLY A 1 296 ? 15.778 13.811 -26.994 1.00 93.44 296 GLY A CA 1
ATOM 2323 C C . GLY A 1 296 ? 16.692 12.675 -26.530 1.00 93.44 296 GLY A C 1
ATOM 2324 O O . GLY A 1 296 ? 17.903 12.789 -26.692 1.00 93.44 296 GLY A O 1
ATOM 2325 N N . TYR A 1 297 ? 16.149 11.596 -25.959 1.00 95.25 297 TYR A N 1
ATOM 2326 C CA . TYR A 1 297 ? 16.946 10.453 -25.515 1.00 95.25 297 TYR A CA 1
ATOM 2327 C C . TYR A 1 297 ? 17.261 9.487 -26.663 1.00 95.25 297 TYR A C 1
ATOM 2329 O O . TYR A 1 297 ? 16.426 9.250 -27.536 1.00 95.25 297 TYR A O 1
ATOM 2337 N N . GLN A 1 298 ? 18.453 8.892 -26.659 1.00 95.50 298 GLN A N 1
ATOM 2338 C CA . GLN A 1 298 ? 18.914 8.045 -27.756 1.00 95.50 298 GLN A CA 1
ATOM 2339 C C . GLN A 1 298 ? 18.675 6.558 -27.482 1.00 95.50 298 GLN A C 1
ATOM 2341 O O . GLN A 1 298 ? 19.070 6.015 -26.451 1.00 95.50 298 GLN A O 1
ATOM 2346 N N . TYR A 1 299 ? 18.066 5.887 -28.455 1.00 97.00 299 TYR A N 1
ATOM 2347 C CA . TYR A 1 299 ? 18.033 4.431 -28.548 1.00 97.00 299 TYR A CA 1
ATOM 2348 C C . TYR A 1 299 ? 18.785 4.029 -29.812 1.00 97.00 299 TYR A C 1
ATOM 2350 O O . TYR A 1 299 ? 18.640 4.685 -30.845 1.00 97.00 299 TYR A O 1
ATOM 2358 N N . VAL A 1 300 ? 19.582 2.969 -29.734 1.00 96.81 300 VAL A N 1
ATOM 2359 C CA . VAL A 1 300 ? 20.413 2.492 -30.843 1.00 96.81 300 VAL A CA 1
ATOM 2360 C C . VAL A 1 300 ? 20.285 0.986 -31.015 1.00 96.81 300 VAL A C 1
ATOM 2362 O O . VAL A 1 300 ? 20.084 0.259 -30.047 1.00 96.81 300 VAL A O 1
ATOM 2365 N N . VAL A 1 301 ? 20.419 0.512 -32.247 1.00 95.81 301 VAL A N 1
ATOM 2366 C CA . VAL A 1 301 ? 20.639 -0.904 -32.561 1.00 95.81 301 VAL A CA 1
ATOM 2367 C C . VAL A 1 301 ? 22.100 -1.058 -32.968 1.00 95.81 301 VAL A C 1
ATOM 2369 O O . VAL A 1 301 ? 22.562 -0.332 -33.849 1.00 95.81 301 VAL A O 1
ATOM 2372 N N . ALA A 1 302 ? 22.821 -1.979 -32.329 1.00 91.56 302 ALA A N 1
ATOM 2373 C CA . ALA A 1 302 ? 24.196 -2.296 -32.703 1.00 91.56 302 ALA A CA 1
ATOM 2374 C C . ALA A 1 302 ? 24.214 -3.250 -33.908 1.00 91.56 302 ALA A C 1
ATOM 2376 O O . ALA A 1 302 ? 23.528 -4.275 -33.903 1.00 91.56 302 ALA A O 1
ATOM 2377 N N . LEU A 1 303 ? 25.008 -2.925 -34.928 1.00 87.56 303 LEU A N 1
ATOM 2378 C CA . LEU A 1 303 ? 25.236 -3.755 -36.107 1.00 87.56 303 LEU A CA 1
ATOM 2379 C C . LEU A 1 303 ? 26.743 -3.854 -36.370 1.00 87.56 303 LEU A C 1
ATOM 2381 O O . LEU A 1 303 ? 27.318 -3.054 -37.102 1.00 87.56 303 LEU A O 1
ATOM 2385 N N . GLY A 1 304 ? 27.394 -4.846 -35.761 1.00 84.00 304 GLY A N 1
ATOM 2386 C CA . GLY A 1 304 ? 28.857 -4.910 -35.757 1.00 84.00 304 GLY A CA 1
ATOM 2387 C C . GLY A 1 304 ? 29.436 -3.744 -34.953 1.00 84.00 304 GLY A C 1
ATOM 2388 O O . GLY A 1 304 ? 29.071 -3.581 -33.792 1.00 84.00 304 GLY A O 1
ATOM 2389 N N . ASP A 1 305 ? 30.293 -2.940 -35.585 1.00 84.38 305 ASP A N 1
ATOM 2390 C CA . ASP A 1 305 ? 30.886 -1.735 -34.983 1.00 84.38 305 ASP A CA 1
ATOM 2391 C C . ASP A 1 305 ? 30.031 -0.469 -35.203 1.00 84.38 305 ASP A C 1
ATOM 2393 O O . ASP A 1 305 ? 30.363 0.600 -34.689 1.00 84.38 305 ASP A O 1
ATOM 2397 N N . ASP A 1 306 ? 28.935 -0.575 -35.963 1.00 88.44 306 ASP A N 1
ATOM 2398 C CA . ASP A 1 306 ? 28.052 0.548 -36.270 1.00 88.44 306 ASP A CA 1
ATOM 2399 C C . ASP A 1 306 ? 26.880 0.640 -35.282 1.00 88.44 306 ASP A C 1
ATOM 2401 O O . ASP A 1 306 ? 26.263 -0.358 -34.898 1.00 88.44 306 ASP A O 1
ATOM 2405 N N . GLU A 1 307 ? 26.510 1.872 -34.931 1.00 93.56 307 GLU A N 1
ATOM 2406 C CA . GLU A 1 307 ? 25.326 2.174 -34.128 1.00 93.56 307 GLU A CA 1
ATOM 2407 C C . GLU A 1 307 ? 24.269 2.884 -34.970 1.00 93.56 307 GLU A C 1
ATOM 2409 O O . GLU A 1 307 ? 24.486 3.971 -35.511 1.00 93.56 307 GLU A O 1
ATOM 2414 N N . ILE A 1 308 ? 23.086 2.280 -35.055 1.00 95.31 308 ILE A N 1
ATOM 2415 C CA . ILE A 1 308 ? 21.980 2.806 -35.850 1.00 95.31 308 ILE A CA 1
ATOM 2416 C C . ILE A 1 308 ? 20.961 3.429 -34.907 1.00 95.31 308 ILE A C 1
ATOM 2418 O O . ILE A 1 308 ? 20.355 2.735 -34.090 1.00 95.31 308 ILE A O 1
ATOM 2422 N N . LEU A 1 309 ? 20.749 4.739 -35.038 1.00 96.38 309 LEU A N 1
ATOM 2423 C CA . LEU A 1 309 ? 19.766 5.465 -34.238 1.00 96.38 309 LEU A CA 1
ATOM 2424 C C . LEU A 1 309 ? 18.344 4.983 -34.538 1.00 96.38 309 LEU A C 1
ATOM 2426 O O . LEU A 1 309 ? 17.899 4.932 -35.686 1.00 96.38 309 LEU A O 1
ATOM 2430 N N . VAL A 1 310 ? 17.610 4.698 -33.470 1.00 96.62 310 VAL A N 1
ATOM 2431 C CA . VAL A 1 310 ? 16.178 4.435 -33.517 1.00 96.62 310 VAL A CA 1
ATOM 2432 C C . VAL A 1 310 ? 15.445 5.767 -33.627 1.00 96.62 310 VAL A C 1
ATOM 2434 O O . VAL A 1 310 ? 15.608 6.664 -32.800 1.00 96.62 310 VAL A O 1
ATOM 2437 N N . ALA A 1 311 ? 14.593 5.881 -34.638 1.00 95.38 311 ALA A N 1
ATOM 2438 C CA . ALA A 1 311 ? 13.706 7.012 -34.841 1.00 95.38 311 ALA A CA 1
ATOM 2439 C C . ALA A 1 311 ? 12.275 6.665 -34.412 1.00 95.38 311 ALA A C 1
ATOM 2441 O O . ALA A 1 311 ? 11.823 5.527 -34.549 1.00 95.38 311 ALA A O 1
ATOM 2442 N N . ALA A 1 312 ? 11.546 7.672 -33.931 1.00 94.62 312 ALA A N 1
ATOM 2443 C CA . ALA A 1 312 ? 10.132 7.570 -33.594 1.00 94.62 312 ALA A CA 1
ATOM 2444 C C . ALA A 1 312 ? 9.301 8.476 -34.510 1.00 94.62 312 ALA A C 1
ATOM 2446 O O . ALA A 1 312 ? 9.512 9.685 -34.556 1.00 94.62 312 ALA A O 1
ATOM 2447 N N . SER A 1 313 ? 8.324 7.896 -35.205 1.00 89.31 313 SER A N 1
ATOM 2448 C CA . SER A 1 313 ? 7.326 8.644 -35.983 1.00 89.31 313 SER A CA 1
ATOM 2449 C C . SER A 1 313 ? 6.278 9.310 -35.084 1.00 89.31 313 SER A C 1
ATOM 2451 O O . SER A 1 313 ? 6.151 8.964 -33.905 1.00 89.31 313 SER A O 1
ATOM 2453 N N . ASP A 1 314 ? 5.449 10.196 -35.646 1.00 83.06 314 ASP A N 1
ATOM 2454 C CA . ASP A 1 314 ? 4.338 10.866 -34.943 1.00 83.06 314 ASP A CA 1
ATOM 2455 C C . ASP A 1 314 ? 3.283 9.895 -34.385 1.00 83.06 314 ASP A C 1
ATOM 2457 O O . ASP A 1 314 ? 2.691 10.151 -33.332 1.00 83.06 314 ASP A O 1
ATOM 2461 N N . ASN A 1 315 ? 3.143 8.717 -34.995 1.00 85.44 315 ASN A N 1
ATOM 2462 C CA . ASN A 1 315 ? 2.220 7.667 -34.560 1.00 85.44 315 ASN A CA 1
ATOM 2463 C C . ASN A 1 315 ? 2.833 6.693 -33.537 1.00 85.44 315 ASN A C 1
ATOM 2465 O O . ASN A 1 315 ? 2.292 5.613 -33.324 1.00 85.44 315 ASN A O 1
ATOM 2469 N N . LEU A 1 316 ? 3.962 7.054 -32.910 1.00 84.69 316 LEU A N 1
ATOM 2470 C CA . LEU A 1 316 ? 4.705 6.222 -31.947 1.00 84.69 316 LEU A CA 1
ATOM 2471 C C . LEU A 1 316 ? 5.242 4.907 -32.545 1.00 84.69 316 LEU A C 1
ATOM 2473 O O . LEU A 1 316 ? 5.600 3.991 -31.805 1.00 84.69 316 LEU A O 1
ATOM 2477 N N . VAL A 1 317 ? 5.325 4.817 -33.875 1.00 89.38 317 VAL A N 1
ATOM 2478 C CA . VAL A 1 317 ? 5.992 3.707 -34.566 1.00 89.38 317 VAL A CA 1
ATOM 2479 C C . VAL A 1 317 ? 7.493 3.960 -34.539 1.00 89.38 317 VAL A C 1
ATOM 2481 O O . VAL A 1 317 ? 7.926 5.068 -34.871 1.00 89.38 317 VAL A O 1
ATOM 2484 N N . LEU A 1 318 ? 8.251 2.944 -34.131 1.00 95.25 318 LEU A N 1
ATOM 2485 C CA . LEU A 1 318 ? 9.710 2.962 -34.061 1.00 95.25 318 LEU A CA 1
ATOM 2486 C C . LEU A 1 318 ? 10.310 2.312 -35.304 1.00 95.25 318 LEU A C 1
ATOM 2488 O O . LEU A 1 318 ? 9.735 1.357 -35.819 1.00 95.25 318 LEU A O 1
ATOM 2492 N N . SER A 1 319 ? 11.466 2.804 -35.737 1.00 94.88 319 SER A N 1
ATOM 2493 C CA . SER A 1 319 ? 12.223 2.234 -36.856 1.00 94.88 319 SER A CA 1
ATOM 2494 C C . SER A 1 319 ? 13.708 2.557 -36.735 1.00 94.88 319 SER A C 1
ATOM 2496 O O . SER A 1 319 ? 14.050 3.637 -36.252 1.00 94.88 319 SER A O 1
ATOM 2498 N N . ALA A 1 320 ? 14.578 1.680 -37.225 1.00 95.06 320 ALA A N 1
ATOM 2499 C CA . ALA A 1 320 ? 16.020 1.906 -37.328 1.00 95.06 320 ALA A CA 1
ATOM 2500 C C . ALA A 1 320 ? 16.497 1.498 -38.730 1.00 95.06 320 ALA A C 1
ATOM 2502 O O . ALA A 1 320 ? 16.884 0.354 -38.959 1.00 95.06 320 ALA A O 1
ATOM 2503 N N . PHE A 1 321 ? 16.414 2.421 -39.694 1.00 93.56 321 PHE A N 1
ATOM 2504 C CA . PHE A 1 321 ? 16.687 2.107 -41.097 1.00 93.56 321 PHE A CA 1
ATOM 2505 C C . PHE A 1 321 ? 18.169 2.213 -41.464 1.00 93.56 321 PHE A C 1
ATOM 2507 O O . PHE A 1 321 ? 18.772 3.275 -41.326 1.00 93.56 321 PHE A O 1
ATOM 2514 N N . ILE A 1 322 ? 18.710 1.153 -42.067 1.00 90.88 322 ILE A N 1
ATOM 2515 C CA . ILE A 1 322 ? 19.995 1.169 -42.777 1.00 90.88 322 ILE A CA 1
ATOM 2516 C C . ILE A 1 322 ? 19.854 0.416 -44.101 1.00 90.88 322 ILE A C 1
ATOM 2518 O O . ILE A 1 322 ? 19.258 -0.657 -44.163 1.00 90.88 322 ILE A O 1
ATOM 2522 N N . GLY A 1 323 ? 20.332 1.000 -45.203 1.00 86.50 323 GLY A N 1
ATOM 2523 C CA . GLY A 1 323 ? 20.288 0.340 -46.517 1.00 86.50 323 GLY A CA 1
ATOM 2524 C C . GLY A 1 323 ? 18.889 -0.116 -46.972 1.00 86.50 323 GLY A C 1
ATOM 2525 O O . GLY A 1 323 ? 18.777 -1.101 -47.697 1.00 86.50 323 GLY A O 1
ATOM 2526 N N . GLY A 1 324 ? 17.822 0.564 -46.529 1.00 87.94 324 GLY A N 1
ATOM 2527 C CA . GLY A 1 324 ? 16.429 0.217 -46.849 1.00 87.94 324 GLY A CA 1
ATOM 2528 C C . GLY A 1 324 ? 15.818 -0.908 -46.003 1.00 87.94 324 GLY A C 1
ATOM 2529 O O . GLY A 1 324 ? 14.707 -1.343 -46.301 1.00 87.94 324 GLY A O 1
ATOM 2530 N N . ARG A 1 325 ? 16.509 -1.372 -44.958 1.00 91.44 325 ARG A N 1
ATOM 2531 C CA . ARG A 1 325 ? 16.036 -2.397 -44.017 1.00 91.44 325 ARG A CA 1
ATOM 2532 C C . ARG A 1 325 ? 15.810 -1.791 -42.643 1.00 91.44 325 ARG A C 1
ATOM 2534 O O . ARG A 1 325 ? 16.606 -0.957 -42.221 1.00 91.44 325 ARG A O 1
ATOM 2541 N N . ASP A 1 326 ? 14.734 -2.192 -41.973 1.00 93.44 326 ASP A N 1
ATOM 2542 C CA . ASP A 1 326 ? 14.455 -1.776 -40.597 1.00 93.44 326 ASP A CA 1
ATOM 2543 C C . ASP A 1 326 ? 15.060 -2.784 -39.622 1.00 93.44 326 ASP A C 1
ATOM 2545 O O . ASP A 1 326 ? 14.522 -3.875 -39.416 1.00 93.44 326 ASP A O 1
ATOM 2549 N N . MET A 1 327 ? 16.174 -2.404 -39.005 1.00 94.12 327 MET A N 1
ATOM 2550 C CA . MET A 1 327 ? 16.926 -3.283 -38.121 1.00 94.12 327 MET A CA 1
ATOM 2551 C C . MET A 1 327 ? 16.130 -3.696 -36.885 1.00 94.12 327 MET A C 1
ATOM 2553 O O . MET A 1 327 ? 16.330 -4.800 -36.392 1.00 94.12 327 MET A O 1
ATOM 2557 N N . LEU A 1 328 ? 15.175 -2.881 -36.414 1.00 92.75 328 LEU A N 1
ATOM 2558 C CA . LEU A 1 328 ? 14.307 -3.265 -35.291 1.00 92.75 328 LEU A CA 1
ATOM 2559 C C . LEU A 1 328 ? 13.421 -4.464 -35.629 1.00 92.75 328 LEU A C 1
ATOM 2561 O O . LEU A 1 328 ? 13.124 -5.286 -34.760 1.00 92.75 328 LEU A O 1
ATOM 2565 N N . MET A 1 329 ? 12.997 -4.567 -36.889 1.00 90.38 329 MET A N 1
ATOM 2566 C CA . MET A 1 329 ? 12.170 -5.675 -37.360 1.00 90.38 329 MET A CA 1
ATOM 2567 C C . MET A 1 329 ? 12.991 -6.944 -37.582 1.00 90.38 329 MET A C 1
ATOM 2569 O O . MET A 1 329 ? 12.438 -8.042 -37.471 1.00 90.38 329 MET A O 1
ATOM 2573 N N . GLU A 1 330 ? 14.291 -6.798 -37.838 1.00 91.44 330 GLU A N 1
ATOM 2574 C CA . GLU A 1 330 ? 15.245 -7.899 -37.991 1.00 91.44 330 GLU A CA 1
ATOM 2575 C C . GLU A 1 330 ? 15.758 -8.447 -36.652 1.00 91.44 330 GLU A C 1
ATOM 2577 O O . GLU A 1 330 ? 16.218 -9.584 -36.624 1.00 91.44 330 GLU A O 1
ATOM 2582 N N . LEU A 1 331 ? 15.616 -7.703 -35.544 1.00 91.06 331 LEU A N 1
ATOM 2583 C CA . LEU A 1 331 ? 15.983 -8.190 -34.211 1.00 91.06 331 LEU A CA 1
ATOM 2584 C C . LEU A 1 331 ? 15.285 -9.508 -33.874 1.00 91.06 331 LEU A C 1
ATOM 2586 O O . LEU A 1 331 ? 14.091 -9.694 -34.154 1.00 91.06 331 LEU A O 1
ATOM 2590 N N . ASP A 1 332 ? 16.009 -10.383 -33.187 1.00 88.94 332 ASP A N 1
ATOM 2591 C CA . ASP A 1 332 ? 15.430 -11.590 -32.624 1.00 88.94 332 ASP A CA 1
ATOM 2592 C C . ASP A 1 332 ? 14.347 -11.240 -31.598 1.00 88.94 332 ASP A C 1
ATOM 2594 O O . ASP A 1 332 ? 14.376 -10.211 -30.906 1.00 88.94 332 ASP A O 1
ATOM 2598 N N . GLY A 1 333 ? 13.344 -12.114 -31.513 1.00 84.56 333 GLY A N 1
ATOM 2599 C CA . GLY A 1 333 ? 12.425 -12.077 -30.385 1.00 84.56 333 GLY A CA 1
ATOM 2600 C C . GLY A 1 333 ? 13.209 -12.304 -29.096 1.00 84.56 333 GLY A C 1
ATOM 2601 O O . GLY A 1 333 ? 14.128 -13.122 -29.076 1.00 84.56 333 GLY A O 1
ATOM 2602 N N . ALA A 1 334 ? 12.854 -11.595 -28.023 1.00 81.00 334 ALA A N 1
ATOM 2603 C CA . ALA A 1 334 ? 13.420 -11.881 -26.708 1.00 81.00 334 ALA A CA 1
ATOM 2604 C C . ALA A 1 334 ? 13.292 -13.394 -26.422 1.00 81.00 334 ALA A C 1
ATOM 2606 O O . ALA A 1 334 ? 12.204 -13.936 -26.635 1.00 81.00 334 ALA A O 1
ATOM 2607 N N . PRO A 1 335 ? 14.374 -14.081 -26.005 1.00 67.94 335 PRO A N 1
ATOM 2608 C CA . PRO A 1 335 ? 14.357 -15.529 -25.850 1.00 67.94 335 PRO A CA 1
ATOM 2609 C C . PRO A 1 335 ? 13.280 -15.942 -24.834 1.00 67.94 335 PRO A C 1
ATOM 2611 O O . PRO A 1 335 ? 13.327 -15.550 -23.664 1.00 67.94 335 PRO A O 1
ATOM 2614 N N . ASP A 1 336 ? 12.314 -16.730 -25.315 1.00 59.66 336 ASP A N 1
ATOM 2615 C CA . ASP A 1 336 ? 11.141 -17.267 -24.611 1.00 59.66 336 ASP A CA 1
ATOM 2616 C C . ASP A 1 336 ? 10.138 -16.224 -24.062 1.00 59.66 336 ASP A C 1
ATOM 2618 O O . ASP A 1 336 ? 10.278 -15.012 -24.230 1.00 59.66 336 ASP A O 1
ATOM 2622 N N . SER A 1 337 ? 9.087 -16.698 -23.369 1.00 57.53 337 SER A N 1
ATOM 2623 C CA . SER A 1 337 ? 8.048 -15.872 -22.717 1.00 57.53 337 SER A CA 1
ATOM 2624 C C . SER A 1 337 ? 8.612 -14.780 -21.796 1.00 57.53 337 SER A C 1
ATOM 2626 O O . SER A 1 337 ? 7.922 -13.811 -21.494 1.00 57.53 337 SER A O 1
ATOM 2628 N N . ARG A 1 338 ? 9.895 -14.876 -21.422 1.00 66.56 338 ARG A N 1
ATOM 2629 C CA . ARG A 1 338 ? 10.618 -13.985 -20.511 1.00 66.56 338 ARG A CA 1
ATOM 2630 C C . ARG A 1 338 ? 10.596 -12.518 -20.917 1.00 66.56 338 ARG A C 1
ATOM 2632 O O . ARG A 1 338 ? 10.580 -11.676 -20.029 1.00 66.56 338 ARG A O 1
ATOM 2639 N N . GLY A 1 339 ? 10.592 -12.179 -22.207 1.00 78.56 339 GLY A N 1
ATOM 2640 C CA . GLY A 1 339 ? 10.489 -10.773 -22.627 1.00 78.56 339 GLY A CA 1
ATOM 2641 C C . GLY A 1 339 ? 9.147 -10.157 -22.227 1.00 78.56 339 GLY A C 1
ATOM 2642 O O . GLY A 1 339 ? 9.093 -9.075 -21.641 1.00 78.56 339 GLY A O 1
ATOM 2643 N N . LEU A 1 340 ? 8.065 -10.891 -22.493 1.00 84.56 340 LEU A N 1
ATOM 2644 C CA . LEU A 1 340 ? 6.709 -10.487 -22.142 1.00 84.56 340 LEU A CA 1
ATOM 2645 C C . LEU A 1 340 ? 6.466 -10.597 -20.630 1.00 84.56 340 LEU A C 1
ATOM 2647 O O . LEU A 1 340 ? 5.915 -9.673 -20.042 1.00 84.56 340 LEU A O 1
ATOM 2651 N N . ASP A 1 341 ? 6.944 -11.664 -19.991 1.00 83.94 341 ASP A N 1
ATOM 2652 C CA . ASP A 1 341 ? 6.844 -11.871 -18.543 1.00 83.94 341 ASP A CA 1
ATOM 2653 C C . ASP A 1 341 ? 7.599 -10.782 -17.777 1.00 83.94 341 ASP A C 1
ATOM 2655 O O . ASP A 1 341 ? 7.098 -10.257 -16.787 1.00 83.94 341 ASP A O 1
ATOM 2659 N N . ARG A 1 342 ? 8.783 -10.377 -18.253 1.00 84.06 342 ARG A N 1
ATOM 2660 C CA . ARG A 1 342 ? 9.558 -9.288 -17.651 1.00 84.06 342 ARG A CA 1
ATOM 2661 C C . ARG A 1 342 ? 8.898 -7.934 -17.883 1.00 84.06 342 ARG A C 1
ATOM 2663 O O . ARG A 1 342 ? 8.900 -7.115 -16.970 1.00 84.06 342 ARG A O 1
ATOM 2670 N N . LEU A 1 343 ? 8.316 -7.701 -19.062 1.00 87.81 343 LEU A N 1
ATOM 2671 C CA . LEU A 1 343 ? 7.515 -6.503 -19.312 1.00 87.81 343 LEU A CA 1
ATOM 2672 C C . LEU A 1 343 ? 6.324 -6.445 -18.344 1.00 87.81 343 LEU A C 1
ATOM 2674 O O . LEU A 1 343 ? 6.143 -5.435 -17.671 1.00 87.81 343 LEU A O 1
ATOM 2678 N N . HIS A 1 344 ? 5.575 -7.540 -18.201 1.00 86.69 344 HIS A N 1
ATOM 2679 C CA . HIS A 1 344 ? 4.473 -7.638 -17.244 1.00 86.69 344 HIS A CA 1
ATOM 2680 C C . HIS A 1 344 ? 4.944 -7.480 -15.795 1.00 86.69 344 HIS A C 1
ATOM 2682 O O . HIS A 1 344 ? 4.271 -6.818 -15.014 1.00 86.69 344 HIS A O 1
ATOM 2688 N N . ALA A 1 345 ? 6.105 -8.028 -15.431 1.00 82.00 345 ALA A N 1
ATOM 2689 C CA . ALA A 1 345 ? 6.676 -7.856 -14.100 1.00 82.00 345 ALA A CA 1
ATOM 2690 C C . ALA A 1 345 ? 7.005 -6.383 -13.826 1.00 82.00 345 ALA A C 1
ATOM 2692 O O . ALA A 1 345 ? 6.602 -5.846 -12.803 1.00 82.00 345 ALA A O 1
ATOM 2693 N N . VAL A 1 346 ? 7.669 -5.690 -14.751 1.00 83.19 346 VAL A N 1
ATOM 2694 C CA . VAL A 1 346 ? 7.981 -4.258 -14.606 1.00 83.19 346 VAL A CA 1
ATOM 2695 C C . VAL A 1 346 ? 6.708 -3.399 -14.526 1.00 83.19 346 VAL A C 1
ATOM 2697 O O . VAL A 1 346 ? 6.696 -2.374 -13.848 1.00 83.19 346 VAL A O 1
ATOM 2700 N N . GLU A 1 347 ? 5.617 -3.823 -15.163 1.00 82.81 347 GLU A N 1
ATOM 2701 C CA . GLU A 1 347 ? 4.309 -3.160 -15.065 1.00 82.81 347 GLU A CA 1
ATOM 2702 C C . GLU A 1 347 ? 3.565 -3.463 -13.759 1.00 82.81 347 GLU A C 1
ATOM 2704 O O . GLU A 1 347 ? 2.898 -2.583 -13.216 1.00 82.81 347 GLU A O 1
ATOM 2709 N N . ALA A 1 348 ? 3.689 -4.687 -13.245 1.00 75.75 348 ALA A N 1
ATOM 2710 C CA . ALA A 1 348 ? 3.082 -5.124 -11.990 1.00 75.75 348 ALA A CA 1
ATOM 2711 C C . ALA A 1 348 ? 3.840 -4.615 -10.750 1.00 75.75 348 ALA A C 1
ATOM 2713 O O . ALA A 1 348 ? 3.241 -4.436 -9.686 1.00 75.75 348 ALA A O 1
ATOM 2714 N N . TYR A 1 349 ? 5.143 -4.357 -10.893 1.00 73.62 349 TYR A N 1
ATOM 2715 C CA . TYR A 1 349 ? 6.051 -3.906 -9.840 1.00 73.62 349 TYR A CA 1
ATOM 2716 C C . TYR A 1 349 ? 6.644 -2.535 -10.217 1.00 73.62 349 TYR A C 1
ATOM 2718 O O . TYR A 1 349 ? 7.723 -2.451 -10.814 1.00 73.62 349 TYR A O 1
ATOM 2726 N N . PRO A 1 350 ? 5.931 -1.435 -9.883 1.00 74.19 350 PRO A N 1
ATOM 2727 C CA . PRO A 1 350 ? 6.353 -0.052 -10.124 1.00 74.19 350 PRO A CA 1
ATOM 2728 C C . PRO A 1 350 ? 7.795 0.271 -9.748 1.00 74.19 350 PRO A C 1
ATOM 2730 O O . PRO A 1 350 ? 8.419 1.175 -10.304 1.00 74.19 350 PRO A O 1
ATOM 2733 N N . ASP A 1 351 ? 8.314 -0.432 -8.760 1.00 68.88 351 ASP A N 1
ATOM 2734 C CA . ASP A 1 351 ? 9.632 -0.231 -8.229 1.00 68.88 351 ASP A CA 1
ATOM 2735 C C . ASP A 1 351 ? 10.746 -0.748 -9.131 1.00 68.88 351 ASP A C 1
ATOM 2737 O O . ASP A 1 351 ? 11.731 -0.033 -9.344 1.00 68.88 351 ASP A O 1
ATOM 2741 N N . LEU A 1 352 ? 10.542 -1.921 -9.736 1.00 75.75 352 LEU A N 1
ATOM 2742 C CA . LEU A 1 352 ? 11.416 -2.443 -10.780 1.00 75.75 352 LEU A CA 1
ATOM 2743 C C . LEU A 1 352 ? 11.488 -1.454 -11.942 1.00 75.75 352 LEU A C 1
ATOM 2745 O O . LEU A 1 352 ? 12.574 -1.177 -12.451 1.00 75.75 352 LEU A O 1
ATOM 2749 N N . TYR A 1 353 ? 10.352 -0.855 -12.313 1.00 83.50 353 TYR A N 1
ATOM 2750 C CA . TYR A 1 353 ? 10.312 0.173 -13.351 1.00 83.50 353 TYR A CA 1
ATOM 2751 C C . TYR A 1 353 ? 11.128 1.418 -12.984 1.00 83.50 353 TYR A C 1
ATOM 2753 O O . TYR A 1 353 ? 11.937 1.902 -13.781 1.00 83.50 353 TYR A O 1
ATOM 2761 N N . VAL A 1 354 ? 10.946 1.944 -11.769 1.00 80.88 354 VAL A N 1
ATOM 2762 C CA . VAL A 1 354 ? 11.676 3.131 -11.302 1.00 80.88 354 VAL A CA 1
ATOM 2763 C C . VAL A 1 354 ? 13.178 2.863 -11.207 1.00 80.88 354 VAL A C 1
ATOM 2765 O O . VAL A 1 354 ? 13.962 3.718 -11.621 1.00 80.88 354 VAL A O 1
ATOM 2768 N N . SER A 1 355 ? 13.577 1.703 -10.684 1.00 79.56 355 SER A N 1
ATOM 2769 C CA . SER A 1 355 ? 14.978 1.282 -10.586 1.00 79.56 355 SER A CA 1
ATOM 2770 C C . SER A 1 355 ? 15.613 1.147 -11.973 1.00 79.56 355 SER A C 1
ATOM 2772 O O . SER A 1 355 ? 16.624 1.791 -12.253 1.00 79.56 355 SER A O 1
ATOM 2774 N N . MET A 1 356 ? 14.949 0.441 -12.892 1.00 85.81 356 MET A N 1
ATOM 2775 C CA . MET A 1 356 ? 15.396 0.280 -14.277 1.00 85.81 356 MET A CA 1
ATOM 2776 C C . MET A 1 356 ? 15.607 1.624 -14.991 1.00 85.81 356 MET A C 1
ATOM 2778 O O . MET A 1 356 ? 16.548 1.769 -15.772 1.00 85.81 356 MET A O 1
ATOM 2782 N N . ARG A 1 357 ? 14.748 2.627 -14.752 1.00 85.69 357 ARG A N 1
ATOM 2783 C CA . ARG A 1 357 ? 14.907 3.961 -15.364 1.00 85.69 357 ARG A CA 1
ATOM 2784 C C . ARG A 1 357 ? 15.943 4.847 -14.682 1.00 85.69 357 ARG A C 1
ATOM 2786 O O . ARG A 1 357 ? 16.397 5.793 -15.318 1.00 85.69 357 ARG A O 1
ATOM 2793 N N . ARG A 1 358 ? 16.300 4.594 -13.420 1.00 78.62 358 ARG A N 1
ATOM 2794 C CA . ARG A 1 358 ? 17.290 5.396 -12.681 1.00 78.62 358 ARG A CA 1
ATOM 2795 C C . ARG A 1 358 ? 18.736 4.986 -12.939 1.00 78.62 358 ARG A C 1
ATOM 2797 O O . ARG A 1 358 ? 19.604 5.826 -12.729 1.00 78.62 358 ARG A O 1
ATOM 2804 N N . GLY A 1 359 ? 18.974 3.756 -13.394 1.00 64.19 359 GLY A N 1
ATOM 2805 C CA . GLY A 1 359 ? 20.298 3.156 -13.236 1.00 64.19 359 GLY A CA 1
ATOM 2806 C C . GLY A 1 359 ? 20.543 2.842 -11.753 1.00 64.19 359 GLY A C 1
ATOM 2807 O O . GLY A 1 359 ? 19.982 3.515 -10.882 1.00 64.19 359 GLY A O 1
ATOM 2808 N N . PHE A 1 360 ? 21.283 1.780 -11.455 1.00 54.62 360 PHE A N 1
ATOM 2809 C CA . PHE A 1 360 ? 21.712 1.489 -10.087 1.00 54.62 360 PHE A CA 1
ATOM 2810 C C . PHE A 1 360 ? 22.848 2.418 -9.664 1.00 54.62 360 PHE A C 1
ATOM 2812 O O . PHE A 1 360 ? 23.657 2.795 -10.544 1.00 54.62 360 PHE A O 1
#

pLDDT: mean 83.3, std 14.18, range [39.66, 97.69]

Sequence (360 aa):
MTEAGLAKAMRQMRGLRRAILSYWYATLEDKTAALIEATSACLVVNILDESVFEPEFGEPYKKLRERSPGGRVVTGLELVRNCETHSPVTFDDLLVQNRAYSVPMNAGAQVMRAVWHWADYANLPTDYVGLCGPDSSEFQKRARKEAQHGYRDSVAGRSVVETLFDAERFFLSLEPRLAVALRPALRYSFAEVQEDALTVLHRPLEGFVGAVPLPDLSNHWDERTTALAPPADRYVENLVKRKNKDVPAGEKRFVTHKIVSGQGVVGYSGDVETATGEHMAWVERSAQIARDIRAGYQYVVALGDDEILVAASDNLVLSAFIGGRDMLMELDGAPDSRGLDRLHAVEAYPDLYVSMRRGF

Foldseek 3Di:
DDPVLVVVLLVLLLQLLVLLQQLQLLLLPDLVSNLVSLLSSLVSLVCCVPVRCCVVPPPVVVVCLLPDLLSLLSLQSVLSNCLVVPQPDDDSVQWDFDDWWWFQFPPRDTTIGTFTAGAALVPDDCSSLDDDDPPDDPVNVVSSVSNSVSNNPRGHRGTSSLSSLSSSLVSCVVPVVSAFAADDDLPQFDWDDDPPDPGTDTRHPPPDRHFQQHHPRTDDPLPDRGSVDDRSVVVLVVLLVVLLQDAFAAQEAEFQAFADDDHDGQWTKDWHQHPVRDTDIDIDGLQSVLNNVVVVHWYWYDDPPDTFTWHADPVSDIFGDDPRDTVRVVHHHDPPCCNVVVHVVCVSDSVVVSCRRHDD

Radius of gyration: 25.51 Å; chains: 1; bounding box: 65×42×77 Å